Protein AF-A0A936QUT1-F1 (afdb_monomer)

Mean predicted aligned error: 16.43 Å

Structure (mmCIF, N/CA/C/O backbone):
data_AF-A0A936QUT1-F1
#
_entry.id   AF-A0A936QUT1-F1
#
loop_
_atom_site.group_PDB
_atom_site.id
_atom_site.type_symbol
_atom_site.label_atom_id
_atom_site.label_alt_id
_atom_site.label_comp_id
_atom_site.label_asym_id
_atom_site.label_entity_id
_atom_site.label_seq_id
_atom_site.pdbx_PDB_ins_code
_atom_site.Cartn_x
_atom_site.Cartn_y
_atom_site.Cartn_z
_atom_site.occupancy
_atom_site.B_iso_or_equiv
_atom_site.auth_seq_id
_atom_site.auth_comp_id
_atom_site.auth_asym_id
_atom_site.auth_atom_id
_atom_site.pdbx_PDB_model_num
ATOM 1 N N . MET A 1 1 ? 27.201 26.392 7.067 1.00 39.16 1 MET A N 1
ATOM 2 C CA . MET A 1 1 ? 28.124 25.544 7.844 1.00 39.16 1 MET A CA 1
ATOM 3 C C . MET A 1 1 ? 27.944 24.141 7.320 1.00 39.16 1 MET A C 1
ATOM 5 O O . MET A 1 1 ? 26.885 23.570 7.526 1.00 39.16 1 MET A O 1
ATOM 9 N N . SER A 1 2 ? 28.893 23.685 6.511 1.00 46.09 2 SER A N 1
ATOM 10 C CA . SER A 1 2 ? 28.863 22.365 5.888 1.00 46.09 2 SER A CA 1
ATOM 11 C C . SER A 1 2 ? 29.107 21.312 6.964 1.00 46.09 2 SER A C 1
ATOM 13 O O . SER A 1 2 ? 30.042 21.457 7.751 1.00 46.09 2 SER A O 1
ATOM 15 N N . ASP A 1 3 ? 28.238 20.310 7.024 1.00 47.09 3 ASP A N 1
ATOM 16 C CA . ASP A 1 3 ? 28.313 19.210 7.979 1.00 47.09 3 ASP A CA 1
ATOM 17 C C . ASP A 1 3 ? 29.606 18.416 7.716 1.00 47.09 3 ASP A C 1
ATOM 19 O O . ASP A 1 3 ? 29.764 17.776 6.678 1.00 47.09 3 ASP A O 1
ATOM 23 N N . LEU A 1 4 ? 30.590 18.543 8.608 1.00 50.81 4 LEU A N 1
ATOM 24 C CA . LEU A 1 4 ? 31.845 17.791 8.564 1.00 50.81 4 LEU A CA 1
ATOM 25 C C . LEU A 1 4 ? 31.591 16.406 9.165 1.00 50.81 4 LEU A C 1
ATOM 27 O O . LEU A 1 4 ? 32.016 16.109 10.282 1.00 50.81 4 LEU A O 1
ATOM 31 N N . THR A 1 5 ? 30.861 15.554 8.451 1.00 63.41 5 THR A N 1
ATOM 32 C CA . THR A 1 5 ? 30.624 14.181 8.897 1.00 63.41 5 THR A CA 1
ATOM 33 C C . THR A 1 5 ? 31.773 13.282 8.450 1.00 63.41 5 THR A C 1
ATOM 35 O O . THR A 1 5 ? 32.093 13.190 7.268 1.00 63.41 5 THR A O 1
ATOM 38 N N . ILE A 1 6 ? 32.367 12.542 9.396 1.00 66.88 6 ILE A N 1
ATOM 39 C CA . ILE A 1 6 ? 33.328 11.447 9.130 1.00 66.88 6 ILE A CA 1
ATOM 40 C C . ILE A 1 6 ? 32.729 10.319 8.267 1.00 66.88 6 ILE A C 1
ATOM 42 O O . ILE A 1 6 ? 33.426 9.399 7.853 1.00 66.88 6 ILE A O 1
ATOM 46 N N . PHE A 1 7 ? 31.428 10.383 8.004 1.00 67.12 7 PHE A N 1
ATOM 47 C CA . PHE A 1 7 ? 30.671 9.455 7.189 1.00 67.12 7 PHE A CA 1
ATOM 48 C C . PHE A 1 7 ? 30.385 10.122 5.844 1.00 67.12 7 PHE A C 1
ATOM 50 O O . PHE A 1 7 ? 29.513 10.984 5.743 1.00 67.12 7 PHE A O 1
ATOM 57 N N . SER A 1 8 ? 31.157 9.739 4.829 1.00 55.62 8 SER A N 1
ATOM 58 C CA . SER A 1 8 ? 30.896 10.058 3.426 1.00 55.62 8 SER A CA 1
ATOM 59 C C . SER A 1 8 ? 30.389 8.784 2.753 1.00 55.62 8 SER A C 1
ATOM 61 O O . SER A 1 8 ? 31.044 7.748 2.845 1.00 55.62 8 SER A O 1
ATOM 63 N N . ALA A 1 9 ? 29.190 8.862 2.170 1.00 53.53 9 ALA A N 1
ATOM 64 C CA . ALA A 1 9 ? 28.539 7.879 1.295 1.00 53.53 9 ALA A CA 1
ATOM 65 C C . ALA A 1 9 ? 29.105 6.436 1.326 1.00 53.53 9 ALA A C 1
ATOM 67 O O . ALA A 1 9 ? 29.711 5.965 0.368 1.00 53.53 9 ALA A O 1
ATOM 68 N N . GLY A 1 10 ? 28.851 5.715 2.423 1.00 55.12 10 GLY A N 1
ATOM 69 C CA . GLY A 1 10 ? 28.801 4.247 2.428 1.00 55.12 10 GLY A CA 1
ATOM 70 C C . GLY A 1 10 ? 30.095 3.474 2.693 1.00 55.12 10 GLY A C 1
ATOM 71 O O . GLY A 1 10 ? 29.999 2.292 3.003 1.00 55.12 10 GLY A O 1
ATOM 72 N N . THR A 1 11 ? 31.281 4.088 2.658 1.00 55.88 11 THR A N 1
ATOM 73 C CA . THR A 1 11 ? 32.547 3.351 2.879 1.00 55.88 11 THR A CA 1
ATOM 74 C C . THR A 1 11 ? 33.655 4.225 3.469 1.00 55.88 11 THR A C 1
ATOM 76 O O . THR A 1 11 ? 34.740 4.342 2.900 1.00 55.88 11 THR A O 1
ATOM 79 N N . THR A 1 12 ? 33.431 4.838 4.635 1.00 69.12 12 THR A N 1
ATOM 80 C CA . THR A 1 12 ? 34.569 5.363 5.407 1.00 69.12 12 THR A CA 1
ATOM 81 C C . THR A 1 12 ? 35.328 4.175 6.013 1.00 69.12 12 THR A C 1
ATOM 83 O O . THR A 1 12 ? 34.736 3.437 6.804 1.00 69.12 12 THR A O 1
ATOM 86 N N . PRO A 1 13 ? 36.615 3.955 5.680 1.00 73.81 13 PRO A N 1
ATOM 87 C CA . PRO A 1 13 ? 37.383 2.864 6.264 1.00 73.81 13 PRO A CA 1
ATOM 88 C C . PRO A 1 13 ? 37.511 3.074 7.775 1.00 73.81 13 PRO A C 1
ATOM 90 O O . PRO A 1 13 ? 37.949 4.131 8.236 1.00 73.81 13 PRO A O 1
ATOM 93 N N . VAL A 1 14 ? 37.123 2.059 8.547 1.00 78.81 14 VAL A N 1
ATOM 94 C CA . VAL A 1 14 ? 37.285 2.068 10.003 1.00 78.81 14 VAL A CA 1
ATOM 95 C C . VAL A 1 14 ? 38.785 2.146 10.324 1.00 78.81 14 VAL A C 1
ATOM 97 O O . VAL A 1 14 ? 39.559 1.345 9.795 1.00 78.81 14 VAL A O 1
ATOM 100 N N . PRO A 1 15 ? 39.235 3.085 11.177 1.00 87.19 15 PRO A N 1
ATOM 101 C CA . PRO A 1 15 ? 40.630 3.151 11.598 1.00 87.19 15 PRO A CA 1
ATOM 102 C C . PRO A 1 15 ? 41.131 1.820 12.181 1.00 87.19 15 PRO A C 1
ATOM 104 O O . PRO A 1 15 ? 40.442 1.188 12.979 1.00 87.19 15 PRO A O 1
ATOM 107 N N . ALA A 1 16 ? 42.366 1.429 11.856 1.00 83.62 16 ALA A N 1
ATOM 108 C CA . ALA A 1 16 ? 42.931 0.121 12.223 1.00 83.62 16 ALA A CA 1
ATOM 109 C C . ALA A 1 16 ? 42.980 -0.170 13.740 1.00 83.62 16 ALA A C 1
ATOM 111 O O . ALA A 1 16 ? 42.999 -1.322 14.155 1.00 83.62 16 ALA A O 1
ATOM 112 N N . HIS A 1 17 ? 42.993 0.862 14.589 1.00 85.44 17 HIS A N 1
ATOM 113 C CA . HIS A 1 17 ? 42.940 0.684 16.045 1.00 85.44 17 HIS A CA 1
ATOM 114 C C . HIS A 1 17 ? 41.523 0.374 16.563 1.00 85.44 17 HIS A C 1
ATOM 116 O O . HIS A 1 17 ? 41.381 -0.127 17.673 1.00 85.44 17 HIS A O 1
ATOM 122 N N . ILE A 1 18 ? 40.488 0.672 15.771 1.00 84.75 18 ILE A N 1
ATOM 123 C CA . ILE A 1 18 ? 39.077 0.414 16.087 1.00 84.75 18 ILE A CA 1
ATOM 124 C C . ILE A 1 18 ? 38.647 -0.952 15.541 1.00 84.75 18 ILE A C 1
ATOM 126 O O . ILE A 1 18 ? 37.840 -1.622 16.178 1.00 84.75 18 ILE A O 1
ATOM 130 N N . SER A 1 19 ? 39.207 -1.411 14.413 1.00 81.44 19 SER A N 1
ATOM 131 C CA . SER A 1 19 ? 38.831 -2.703 13.813 1.00 81.44 19 SER A CA 1
ATOM 132 C C . SER A 1 19 ? 39.018 -3.874 14.782 1.00 81.44 19 SER A C 1
ATOM 134 O O . SER A 1 19 ? 38.100 -4.662 14.960 1.00 81.44 19 SER A O 1
ATOM 136 N N . GLY A 1 20 ? 40.138 -3.916 15.515 1.00 83.31 20 GLY A N 1
ATOM 137 C CA . GLY A 1 20 ? 40.377 -4.960 16.519 1.00 83.31 20 GLY A CA 1
ATOM 138 C C . GLY A 1 20 ? 39.391 -4.946 17.697 1.00 83.31 20 GLY A C 1
ATOM 139 O O . GLY A 1 20 ? 39.137 -5.994 18.282 1.00 83.31 20 GLY A O 1
A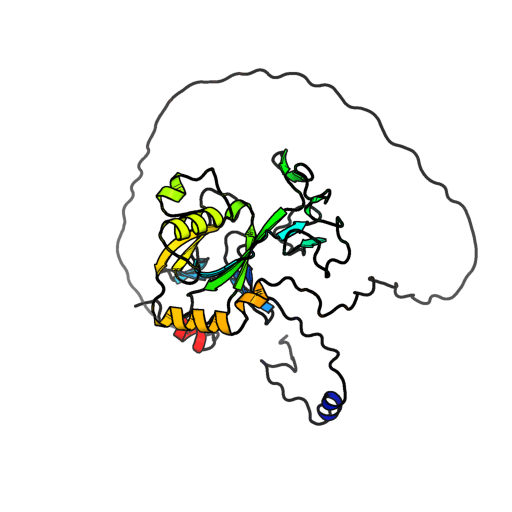TOM 140 N N . PHE A 1 21 ? 38.809 -3.787 18.033 1.00 84.44 21 PHE A N 1
ATOM 141 C CA . PHE A 1 21 ? 37.738 -3.685 19.031 1.00 84.44 21 PHE A CA 1
ATOM 142 C C . PHE A 1 21 ? 36.400 -4.181 18.468 1.00 84.44 21 PHE A C 1
ATOM 144 O O . PHE A 1 21 ? 35.694 -4.910 19.159 1.00 84.44 21 PHE A O 1
ATOM 151 N N . LEU A 1 22 ? 36.066 -3.833 17.219 1.00 81.94 22 LEU A N 1
ATOM 152 C CA . LEU A 1 22 ? 34.828 -4.276 16.565 1.00 81.94 22 LEU A CA 1
ATOM 153 C C . LEU A 1 22 ? 34.808 -5.788 16.298 1.00 81.94 22 LEU A C 1
ATOM 155 O O . LEU A 1 22 ? 33.758 -6.400 16.444 1.00 81.94 22 LEU A O 1
ATOM 159 N N . ASP A 1 23 ? 35.952 -6.403 15.992 1.00 79.81 23 ASP A N 1
ATOM 160 C CA . ASP A 1 23 ? 36.050 -7.860 15.798 1.00 79.81 23 ASP A CA 1
ATOM 161 C C . ASP A 1 23 ? 35.785 -8.653 17.094 1.00 79.81 23 ASP A C 1
ATOM 163 O O . ASP A 1 23 ? 35.438 -9.833 17.053 1.00 79.81 23 ASP A O 1
ATOM 167 N N . GLN A 1 24 ? 35.972 -8.018 18.255 1.00 80.88 24 GLN A N 1
ATOM 168 C CA . GLN A 1 24 ? 35.848 -8.641 19.579 1.00 80.88 24 GLN A CA 1
ATOM 169 C C . GLN A 1 24 ? 34.598 -8.198 20.348 1.00 80.88 24 GLN A C 1
ATOM 171 O O . GLN A 1 24 ? 34.322 -8.738 21.420 1.00 80.88 24 GLN A O 1
ATOM 176 N N . THR A 1 25 ? 33.854 -7.219 19.831 1.00 79.69 25 THR A N 1
ATOM 177 C CA . THR A 1 25 ? 32.712 -6.610 20.518 1.00 79.69 25 THR A CA 1
ATOM 178 C C . THR A 1 25 ? 31.447 -6.853 19.717 1.00 79.69 25 THR A C 1
ATOM 180 O O . THR A 1 25 ? 31.382 -6.548 18.529 1.00 79.69 25 THR A O 1
ATOM 183 N N . GLU A 1 26 ? 30.410 -7.370 20.371 1.00 78.12 26 GLU A N 1
ATOM 184 C CA . GLU A 1 26 ? 29.099 -7.496 19.741 1.00 78.12 26 GLU A CA 1
ATOM 185 C C . GLU A 1 26 ? 28.552 -6.111 19.372 1.00 78.12 26 GLU A C 1
ATOM 187 O O . GLU A 1 26 ? 28.642 -5.157 20.152 1.00 78.12 26 GLU A O 1
ATOM 192 N N . THR A 1 27 ? 27.980 -5.986 18.172 1.00 80.12 27 THR A N 1
ATOM 193 C CA . THR A 1 27 ? 27.377 -4.724 17.737 1.00 80.12 27 THR A CA 1
ATOM 194 C C . THR A 1 27 ? 26.245 -4.327 18.683 1.00 80.12 27 THR A C 1
ATOM 196 O O . THR A 1 27 ? 25.286 -5.068 18.891 1.00 80.12 27 THR A O 1
ATOM 199 N N . ASN A 1 28 ? 26.336 -3.123 19.244 1.00 79.31 28 ASN A N 1
ATOM 200 C CA . ASN A 1 28 ? 25.233 -2.499 19.972 1.00 79.31 28 ASN A CA 1
ATOM 201 C C . ASN A 1 28 ? 24.328 -1.664 19.049 1.00 79.31 28 ASN A C 1
ATOM 203 O O . ASN A 1 28 ? 23.340 -1.085 19.507 1.00 79.31 28 ASN A O 1
ATOM 207 N N . LEU A 1 29 ? 24.664 -1.579 17.757 1.00 79.25 29 LEU A N 1
ATOM 208 C CA . LEU A 1 29 ? 23.866 -0.893 16.755 1.00 79.25 29 LEU A CA 1
ATOM 209 C C . LEU A 1 29 ? 22.803 -1.856 16.234 1.00 79.25 29 LEU A C 1
ATOM 211 O O . LEU A 1 29 ? 23.091 -2.781 15.477 1.00 79.25 29 LEU A O 1
ATOM 215 N N . VAL A 1 30 ? 21.561 -1.623 16.656 1.00 69.44 30 VAL A N 1
ATOM 216 C CA . VAL A 1 30 ? 20.400 -2.354 16.148 1.00 69.44 30 VAL A CA 1
ATOM 217 C C . VAL A 1 30 ? 20.125 -1.890 14.723 1.00 69.44 30 VAL A C 1
ATOM 219 O O . VAL A 1 30 ? 19.720 -0.744 14.500 1.00 69.44 30 VAL A O 1
ATOM 222 N N . GLU A 1 31 ? 20.332 -2.780 13.756 1.00 64.31 31 GLU A N 1
ATOM 223 C CA . GLU A 1 31 ? 19.937 -2.540 12.376 1.00 64.31 31 GLU A CA 1
ATOM 224 C C . GLU A 1 31 ? 18.414 -2.393 12.311 1.00 64.31 31 GLU A C 1
ATOM 226 O O . GLU A 1 31 ? 17.649 -3.293 12.665 1.00 64.31 31 GLU A O 1
ATOM 231 N N . ARG A 1 32 ? 17.950 -1.213 11.894 1.00 65.25 32 ARG A N 1
ATOM 232 C CA . ARG A 1 32 ? 16.523 -0.978 11.685 1.00 65.25 32 ARG A CA 1
ATOM 233 C C . ARG A 1 32 ? 16.161 -1.513 10.315 1.00 65.25 32 ARG A C 1
ATOM 235 O O . ARG A 1 32 ? 16.221 -0.766 9.343 1.00 65.25 32 ARG A O 1
ATOM 242 N N . ASN A 1 33 ? 15.760 -2.776 10.254 1.00 64.56 33 ASN A N 1
ATOM 243 C CA . ASN A 1 33 ? 15.226 -3.336 9.024 1.00 64.56 33 ASN A CA 1
ATOM 244 C C . ASN A 1 33 ? 13.896 -2.637 8.697 1.00 64.56 33 ASN A C 1
ATOM 246 O O . ASN A 1 33 ? 12.879 -2.844 9.364 1.00 64.56 33 ASN A O 1
ATOM 250 N N . ARG A 1 34 ? 13.916 -1.715 7.731 1.00 79.94 34 ARG A N 1
ATOM 251 C CA . ARG A 1 34 ? 12.713 -1.000 7.300 1.00 79.94 34 ARG A CA 1
ATOM 252 C C . ARG A 1 34 ? 12.093 -1.754 6.144 1.00 79.94 34 ARG A C 1
ATOM 254 O O . ARG A 1 34 ? 12.736 -1.989 5.130 1.00 79.94 34 ARG A O 1
ATOM 261 N N . VAL A 1 35 ? 10.809 -2.050 6.278 1.00 87.00 35 VAL A N 1
ATOM 262 C CA . VAL A 1 35 ? 10.028 -2.667 5.211 1.00 87.00 35 VAL A CA 1
ATOM 263 C C . VAL A 1 35 ? 9.897 -1.681 4.040 1.00 87.00 35 VAL A C 1
ATOM 265 O O . VAL A 1 35 ? 9.334 -0.597 4.239 1.00 87.00 35 VAL A O 1
ATOM 268 N N . PRO A 1 36 ? 10.362 -2.027 2.824 1.00 92.06 36 PRO A N 1
ATOM 269 C CA . PRO A 1 36 ? 10.107 -1.231 1.633 1.00 92.06 36 PRO A CA 1
ATOM 270 C C . PRO A 1 36 ? 8.603 -1.066 1.408 1.00 92.06 36 PRO A C 1
ATOM 272 O O . PRO A 1 36 ? 7.849 -2.042 1.378 1.00 92.06 36 PRO A O 1
ATOM 275 N N . THR A 1 37 ? 8.139 0.174 1.273 1.00 93.31 37 THR A N 1
ATOM 276 C CA . THR A 1 37 ? 6.708 0.485 1.178 1.00 93.31 37 THR A CA 1
ATOM 277 C C . THR A 1 37 ? 6.395 1.447 0.049 1.00 93.31 37 THR A C 1
ATOM 279 O O . THR A 1 37 ? 7.153 2.371 -0.243 1.00 93.31 37 THR A O 1
ATOM 282 N N . LEU A 1 38 ? 5.224 1.254 -0.554 1.00 95.38 38 LEU A N 1
ATOM 283 C CA . LEU A 1 38 ? 4.601 2.230 -1.436 1.00 95.38 38 LEU A CA 1
ATOM 284 C C . LEU A 1 38 ? 3.436 2.882 -0.683 1.00 95.38 38 LEU A C 1
ATOM 286 O O . LEU A 1 38 ? 2.428 2.251 -0.355 1.00 95.38 38 LEU A O 1
ATOM 290 N N . ASN A 1 39 ? 3.602 4.171 -0.408 1.00 93.69 39 ASN A N 1
ATOM 291 C CA . ASN A 1 39 ? 2.652 5.022 0.294 1.00 93.69 39 ASN A CA 1
ATOM 292 C C . ASN A 1 39 ? 1.917 5.930 -0.697 1.00 93.69 39 ASN A C 1
ATOM 294 O O . ASN A 1 39 ? 2.407 6.189 -1.793 1.00 93.69 39 ASN A O 1
ATOM 298 N N . TYR A 1 40 ? 0.738 6.415 -0.310 1.00 93.75 40 TYR A N 1
ATOM 299 C CA . TYR A 1 40 ? -0.141 7.185 -1.198 1.00 93.75 40 TYR A CA 1
ATOM 300 C C . TYR A 1 40 ? -0.905 8.313 -0.479 1.00 93.75 40 TYR A C 1
ATOM 302 O O . TYR A 1 40 ? -2.042 8.664 -0.813 1.00 93.75 40 TYR A O 1
ATOM 310 N N . ALA A 1 41 ? -0.292 8.865 0.571 1.00 87.06 41 ALA A N 1
ATOM 311 C CA . ALA A 1 41 ? -0.866 9.966 1.337 1.00 87.06 41 ALA A CA 1
ATOM 312 C C . ALA A 1 41 ? -1.079 11.200 0.442 1.00 87.06 41 ALA A C 1
ATOM 314 O O . ALA A 1 41 ? -0.276 11.482 -0.441 1.00 87.06 41 ALA A O 1
ATOM 315 N N . GLY A 1 42 ? -2.187 11.919 0.642 1.00 87.12 42 GLY A N 1
ATOM 316 C CA . GLY A 1 42 ? -2.488 13.125 -0.139 1.00 87.12 42 GLY A CA 1
ATOM 317 C C . GLY A 1 42 ? -2.722 12.894 -1.639 1.00 87.12 42 GLY A C 1
ATOM 318 O O . GLY A 1 42 ? -2.641 13.849 -2.397 1.00 87.12 42 GLY A O 1
ATOM 319 N N . LYS A 1 43 ? -3.011 11.654 -2.073 1.00 91.88 43 LYS A N 1
ATOM 320 C CA . LYS A 1 43 ? -3.089 11.265 -3.498 1.00 91.88 43 LYS A CA 1
ATOM 321 C C . LYS A 1 43 ? -1.763 11.462 -4.256 1.00 91.88 43 LYS A C 1
ATOM 323 O O . LYS A 1 43 ? -1.761 11.700 -5.459 1.00 91.88 43 LYS A O 1
ATOM 328 N N . VAL A 1 44 ? -0.637 11.332 -3.557 1.00 93.25 44 VAL A N 1
ATOM 329 C CA . VAL A 1 44 ? 0.708 11.333 -4.145 1.00 93.25 44 VAL A CA 1
ATOM 330 C C . VAL A 1 44 ? 1.385 10.019 -3.791 1.00 93.25 44 VAL A C 1
ATOM 332 O O . VAL A 1 44 ? 1.454 9.652 -2.618 1.00 93.25 44 VAL A O 1
ATOM 335 N N . TRP A 1 45 ? 1.877 9.295 -4.796 1.00 95.12 45 TRP A N 1
ATOM 336 C CA . TRP A 1 45 ? 2.658 8.084 -4.561 1.00 95.12 45 TRP A CA 1
ATOM 337 C C . TRP A 1 45 ? 4.035 8.447 -4.010 1.00 95.12 45 TRP A C 1
ATOM 339 O O . TRP A 1 45 ? 4.712 9.319 -4.548 1.00 95.12 45 TRP A O 1
ATOM 349 N N . SER A 1 46 ? 4.476 7.753 -2.966 1.00 93.38 46 SER A N 1
ATOM 350 C CA . SER A 1 46 ? 5.832 7.886 -2.441 1.00 93.38 46 SER A CA 1
ATOM 351 C C . SER A 1 46 ? 6.392 6.525 -2.061 1.00 93.38 46 SER A C 1
ATOM 353 O O . SER A 1 46 ? 5.723 5.774 -1.345 1.00 93.38 46 SER A O 1
ATOM 355 N N . ILE A 1 47 ? 7.611 6.227 -2.491 1.00 93.88 47 ILE A N 1
ATOM 356 C CA . ILE A 1 47 ? 8.331 5.008 -2.124 1.00 93.88 47 ILE A CA 1
ATOM 357 C C . ILE A 1 47 ? 9.160 5.298 -0.878 1.00 93.88 47 ILE A C 1
ATOM 359 O O . ILE A 1 47 ? 9.753 6.368 -0.757 1.00 93.88 47 ILE A O 1
ATOM 363 N N . SER A 1 48 ? 9.180 4.361 0.061 1.00 91.25 48 SER A N 1
ATOM 364 C CA . SER A 1 48 ? 10.126 4.353 1.175 1.00 91.25 48 SER A CA 1
ATOM 365 C C . SER A 1 48 ? 10.923 3.060 1.132 1.00 91.25 48 SER A C 1
ATOM 367 O O . SER A 1 48 ? 10.321 1.988 1.113 1.00 91.25 48 SER A O 1
ATOM 369 N N . LEU A 1 49 ? 12.249 3.160 1.074 1.00 89.31 49 LEU A N 1
ATOM 370 C CA . LEU A 1 49 ? 13.154 2.015 0.948 1.00 89.31 49 LEU A CA 1
ATOM 371 C C . LEU A 1 49 ? 13.765 1.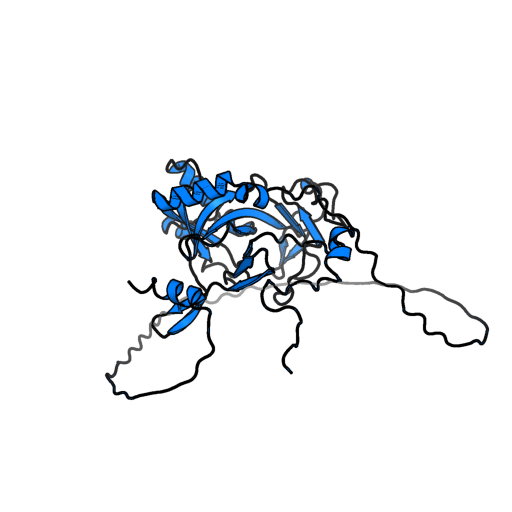630 2.305 1.00 89.31 49 LEU A C 1
ATOM 373 O O . LEU A 1 49 ? 13.582 2.318 3.315 1.00 89.31 49 LEU A O 1
ATOM 377 N N . ALA A 1 50 ? 14.476 0.500 2.325 1.00 82.25 50 ALA A N 1
ATOM 378 C CA . ALA A 1 50 ? 15.090 -0.051 3.534 1.00 82.25 50 ALA A CA 1
ATOM 379 C C . ALA A 1 50 ? 16.141 0.891 4.157 1.00 82.25 50 ALA A C 1
ATOM 381 O O . ALA A 1 50 ? 16.245 0.986 5.379 1.00 82.25 50 ALA A O 1
ATOM 382 N N . ASP A 1 51 ? 16.838 1.664 3.321 1.00 80.88 51 ASP A N 1
ATOM 383 C CA . ASP A 1 51 ? 17.804 2.701 3.719 1.00 80.88 51 ASP A CA 1
ATOM 384 C C . ASP A 1 51 ? 17.158 3.910 4.430 1.00 80.88 51 ASP A C 1
ATOM 386 O O . ASP A 1 51 ? 17.841 4.776 4.976 1.00 80.88 51 ASP A O 1
ATOM 390 N N . GLY A 1 52 ? 15.824 3.968 4.461 1.00 79.00 52 GLY A N 1
ATOM 391 C CA . GLY A 1 52 ? 15.057 5.046 5.065 1.00 79.00 52 GLY A CA 1
ATOM 392 C C . GLY A 1 52 ? 14.832 6.255 4.166 1.00 79.00 52 GLY A C 1
ATOM 393 O O . GLY A 1 52 ? 14.170 7.195 4.619 1.00 79.00 52 GLY A O 1
ATOM 394 N N . SER A 1 53 ? 15.313 6.224 2.922 1.00 85.75 53 SER A N 1
ATOM 395 C CA . SER A 1 53 ? 14.974 7.217 1.907 1.00 85.75 53 SER A CA 1
ATOM 396 C C . SER A 1 53 ? 13.471 7.189 1.626 1.00 85.75 53 SER A C 1
ATOM 398 O O . SER A 1 53 ? 12.819 6.139 1.652 1.00 85.75 53 SER A O 1
ATOM 400 N N . ARG A 1 54 ? 12.898 8.372 1.394 1.00 89.31 54 ARG A N 1
ATOM 401 C CA . ARG A 1 54 ? 11.506 8.532 0.978 1.00 89.31 54 ARG A CA 1
ATOM 402 C C . ARG A 1 54 ? 11.441 9.491 -0.196 1.00 89.31 54 ARG A C 1
ATOM 404 O O . ARG A 1 54 ? 11.816 10.651 -0.058 1.00 89.31 54 ARG A O 1
ATOM 411 N N . THR A 1 55 ? 10.886 9.016 -1.302 1.00 91.44 55 THR A N 1
ATOM 412 C CA . THR A 1 55 ? 10.848 9.761 -2.562 1.00 91.44 55 THR A CA 1
ATOM 413 C C . THR A 1 55 ? 9.431 9.775 -3.108 1.00 91.44 55 THR A C 1
ATOM 415 O O . THR A 1 55 ? 8.789 8.727 -3.203 1.00 91.44 55 THR A O 1
ATOM 418 N N . ASN A 1 56 ? 8.928 10.959 -3.458 1.00 93.00 56 ASN A N 1
ATOM 419 C CA . ASN A 1 56 ? 7.659 11.093 -4.170 1.00 93.00 56 ASN A CA 1
ATOM 420 C C . ASN A 1 56 ? 7.859 10.708 -5.636 1.00 93.00 56 ASN A C 1
ATOM 422 O O . ASN A 1 56 ? 8.842 11.110 -6.251 1.00 93.00 56 ASN A O 1
ATOM 426 N N . LEU A 1 57 ? 6.921 9.950 -6.198 1.00 92.12 57 LEU A N 1
ATOM 427 C CA . LEU A 1 57 ? 6.947 9.603 -7.613 1.00 92.12 57 LEU A CA 1
ATOM 428 C C . LEU A 1 57 ? 6.407 10.775 -8.422 1.00 92.12 57 LEU A C 1
ATOM 430 O O . LEU A 1 57 ? 5.212 11.085 -8.370 1.00 92.12 57 LEU A O 1
ATOM 434 N N . THR A 1 58 ? 7.297 11.405 -9.173 1.00 92.50 58 THR A N 1
ATOM 435 C CA . THR A 1 58 ? 6.985 12.503 -10.079 1.00 92.50 58 THR A CA 1
ATOM 436 C C . THR A 1 58 ? 7.390 12.150 -11.503 1.00 92.50 58 THR A C 1
ATOM 438 O O . THR A 1 58 ? 8.218 11.268 -11.729 1.00 92.50 58 THR A O 1
ATOM 441 N N . LYS A 1 59 ? 6.773 12.821 -12.469 1.00 89.88 59 LYS A N 1
ATOM 442 C CA . LYS A 1 59 ? 7.158 12.804 -13.879 1.00 89.88 59 LYS A CA 1
ATOM 443 C C . LYS A 1 59 ? 7.307 14.239 -14.364 1.00 89.88 59 LYS A C 1
ATOM 445 O O . LYS A 1 59 ? 6.683 15.141 -13.807 1.00 89.88 59 LYS A O 1
ATOM 450 N N . ARG A 1 60 ? 8.151 14.440 -15.370 1.00 91.56 60 ARG A N 1
ATOM 451 C CA . ARG A 1 60 ? 8.245 15.715 -16.079 1.00 91.56 60 ARG A CA 1
ATOM 452 C C . ARG A 1 60 ? 7.220 15.702 -17.217 1.00 91.56 60 ARG A C 1
ATOM 454 O O . ARG A 1 60 ? 7.084 14.669 -17.868 1.00 91.56 60 ARG A O 1
ATOM 461 N N . ASN A 1 61 ? 6.457 16.776 -17.385 1.00 90.75 61 ASN A N 1
ATOM 462 C CA . ASN A 1 61 ? 5.561 16.943 -18.533 1.00 90.75 61 ASN A CA 1
ATOM 463 C C . ASN A 1 61 ? 6.299 17.605 -19.714 1.00 90.75 61 ASN A C 1
ATOM 465 O O . ASN A 1 61 ? 7.453 18.014 -19.573 1.00 90.75 61 ASN A O 1
ATOM 469 N N . ASP A 1 62 ? 5.620 17.733 -20.854 1.00 90.56 62 ASP A N 1
ATOM 470 C CA . ASP A 1 62 ? 6.177 18.320 -22.085 1.00 90.56 62 ASP A CA 1
ATOM 471 C C . ASP A 1 62 ? 6.613 19.788 -21.899 1.00 90.56 62 ASP A C 1
ATOM 473 O O . ASP A 1 62 ? 7.559 20.249 -22.534 1.00 90.56 62 ASP A O 1
ATOM 477 N N . ASP A 1 63 ? 5.972 20.509 -20.972 1.00 90.25 63 ASP A N 1
ATOM 478 C CA . ASP A 1 63 ? 6.305 21.893 -20.609 1.00 90.25 63 ASP A CA 1
ATOM 479 C C . ASP A 1 63 ? 7.525 21.996 -19.668 1.00 90.25 63 ASP A C 1
ATOM 481 O O . ASP A 1 63 ? 8.009 23.087 -19.360 1.00 90.25 63 ASP A O 1
ATOM 485 N N . GLY A 1 64 ? 8.057 20.860 -19.210 1.00 90.06 64 GLY A N 1
ATOM 486 C CA . GLY A 1 64 ? 9.198 20.784 -18.305 1.00 90.06 64 GLY A CA 1
ATOM 487 C C . GLY A 1 64 ? 8.848 20.877 -16.816 1.00 90.06 64 GLY A C 1
ATOM 488 O O . GLY A 1 64 ? 9.763 20.792 -15.990 1.00 90.06 64 GLY A O 1
ATOM 489 N N . ASP A 1 65 ? 7.572 20.987 -16.457 1.00 92.00 65 ASP A N 1
ATOM 490 C CA . ASP A 1 65 ? 7.091 20.990 -15.077 1.00 92.00 65 ASP A CA 1
ATOM 491 C C . ASP A 1 65 ? 7.129 19.590 -14.458 1.00 92.00 65 ASP A C 1
ATOM 493 O O . ASP A 1 65 ? 6.929 18.566 -15.114 1.00 92.00 65 ASP A O 1
ATOM 497 N N . VAL A 1 66 ? 7.375 19.540 -13.147 1.00 91.75 66 VAL A N 1
ATOM 498 C CA . VAL A 1 66 ? 7.418 18.295 -12.374 1.00 91.75 66 VAL A CA 1
ATOM 499 C C . VAL A 1 66 ? 6.068 18.069 -11.703 1.00 91.75 66 VAL A C 1
ATOM 501 O O . VAL A 1 66 ? 5.695 18.797 -10.783 1.00 91.75 66 VAL A O 1
ATOM 504 N N . GLU A 1 67 ? 5.362 17.018 -12.112 1.00 92.88 67 GLU A N 1
ATOM 505 C CA . GLU A 1 67 ? 4.043 16.669 -11.585 1.00 92.88 67 GLU A CA 1
ATOM 506 C C . GLU A 1 67 ? 4.019 15.292 -10.898 1.00 92.88 67 GLU A C 1
ATOM 508 O O . GLU A 1 67 ? 4.781 14.391 -11.260 1.00 92.88 67 GLU A O 1
ATOM 513 N N . PRO A 1 68 ? 3.138 15.071 -9.904 1.00 93.12 68 PRO A N 1
ATOM 514 C CA . PRO A 1 68 ? 2.950 13.752 -9.308 1.00 93.12 68 PRO A CA 1
ATOM 515 C C . PRO A 1 68 ? 2.445 12.724 -10.324 1.00 93.12 68 PRO A C 1
ATOM 517 O O . PRO A 1 68 ? 1.510 12.983 -11.088 1.00 93.12 68 PRO A O 1
ATOM 520 N N . VAL A 1 69 ? 2.993 11.509 -10.269 1.00 93.19 69 VAL A N 1
ATOM 521 C CA . VAL A 1 69 ? 2.503 10.386 -11.077 1.00 93.19 69 VAL A CA 1
ATOM 522 C C . VAL A 1 69 ? 1.047 10.086 -10.705 1.00 93.19 69 VAL A C 1
ATOM 524 O O . VAL A 1 69 ? 0.743 9.740 -9.568 1.00 93.19 69 VAL A O 1
ATOM 527 N N . GLN A 1 70 ? 0.126 10.194 -11.664 1.00 92.12 70 GLN A N 1
ATOM 528 C CA . GLN A 1 70 ? -1.305 9.952 -11.419 1.00 92.12 70 GLN A CA 1
ATOM 529 C C . GLN A 1 70 ? -1.682 8.469 -11.515 1.00 92.12 70 GLN A C 1
ATOM 531 O O . GLN A 1 70 ? -2.517 7.975 -10.754 1.00 92.12 70 GLN A O 1
ATOM 536 N N . THR A 1 71 ? -1.064 7.752 -12.456 1.00 94.81 71 THR A N 1
ATOM 537 C CA . THR A 1 71 ? -1.291 6.322 -12.691 1.00 94.81 71 THR A CA 1
ATOM 538 C C . THR A 1 71 ? 0.031 5.579 -12.589 1.00 94.81 71 THR A C 1
ATOM 540 O O . THR A 1 71 ? 0.978 5.903 -13.298 1.00 94.81 71 THR A O 1
ATOM 543 N N . LEU A 1 72 ? 0.079 4.572 -11.724 1.00 95.12 72 LEU A N 1
ATOM 544 C CA . LEU A 1 72 ? 1.234 3.710 -11.519 1.00 95.12 72 LEU A CA 1
ATOM 545 C C . LEU A 1 72 ? 0.982 2.346 -12.168 1.00 95.12 72 LEU A C 1
ATOM 547 O O . LEU A 1 72 ? -0.071 1.746 -11.954 1.00 95.12 72 LEU A O 1
ATOM 551 N N . ARG A 1 73 ? 1.947 1.838 -12.936 1.00 96.81 73 ARG A N 1
ATOM 552 C CA . ARG A 1 73 ? 1.942 0.459 -13.444 1.00 96.81 73 ARG A CA 1
ATOM 553 C C . ARG A 1 73 ? 2.734 -0.435 -12.500 1.00 96.81 73 ARG A C 1
ATOM 555 O O . ARG A 1 73 ? 3.889 -0.142 -12.189 1.00 96.81 73 ARG A O 1
ATOM 562 N N . VAL A 1 74 ? 2.113 -1.520 -12.057 1.00 97.69 74 VAL A N 1
ATOM 563 C CA . VAL A 1 74 ? 2.720 -2.493 -11.148 1.00 97.69 74 VAL A CA 1
ATOM 564 C C . VAL A 1 74 ? 2.362 -3.922 -11.536 1.00 97.69 74 VAL A C 1
ATOM 566 O O . VAL A 1 74 ? 1.352 -4.171 -12.191 1.00 97.69 74 VAL A O 1
ATOM 569 N N . VAL A 1 75 ? 3.125 -4.875 -11.022 1.00 97.88 75 VAL A N 1
ATOM 570 C CA . VAL A 1 75 ? 2.701 -6.267 -10.871 1.00 97.88 75 VAL A CA 1
ATOM 571 C C . VAL A 1 75 ? 2.257 -6.474 -9.428 1.00 97.88 75 VAL A C 1
ATOM 573 O O . VAL A 1 75 ? 3.004 -6.165 -8.504 1.00 97.88 75 VAL A O 1
ATOM 576 N N . VAL A 1 76 ? 1.047 -6.991 -9.204 1.00 97.94 76 VAL A N 1
ATOM 577 C CA . VAL A 1 76 ? 0.609 -7.377 -7.852 1.00 97.94 76 VAL A CA 1
ATOM 578 C C . VAL A 1 76 ? 1.155 -8.772 -7.559 1.00 97.94 76 VAL A C 1
ATOM 580 O O . VAL A 1 76 ? 0.605 -9.767 -8.034 1.00 97.94 76 VAL A O 1
ATOM 583 N N . MET A 1 77 ? 2.238 -8.834 -6.788 1.00 96.81 77 MET A N 1
ATOM 584 C CA . MET A 1 77 ? 3.004 -10.055 -6.531 1.00 96.81 77 MET A CA 1
ATOM 585 C C . MET A 1 77 ? 2.206 -11.036 -5.667 1.00 96.81 77 MET A C 1
ATOM 587 O O . MET A 1 77 ? 1.959 -12.161 -6.086 1.00 96.81 77 MET A O 1
ATOM 591 N N . ASP A 1 78 ? 1.729 -10.582 -4.507 1.00 96.12 78 ASP A N 1
ATOM 592 C CA . ASP A 1 78 ? 0.822 -11.330 -3.629 1.00 96.12 78 ASP A CA 1
ATOM 593 C C . ASP A 1 78 ? 0.069 -10.360 -2.695 1.00 96.12 78 ASP A C 1
ATOM 595 O O . ASP A 1 78 ? 0.288 -9.144 -2.698 1.00 96.12 78 ASP A O 1
ATOM 599 N N . TYR A 1 79 ? -0.863 -10.880 -1.903 1.00 95.62 79 TYR A N 1
ATOM 600 C CA . TYR A 1 79 ? -1.623 -10.140 -0.908 1.00 95.62 79 TYR A CA 1
ATOM 601 C C . TYR A 1 79 ? -2.003 -11.008 0.294 1.00 95.62 79 TYR A C 1
ATOM 603 O O . TYR A 1 79 ? -2.306 -12.202 0.171 1.00 95.62 79 TYR A O 1
ATOM 611 N N . ALA A 1 80 ? -2.077 -10.363 1.461 1.00 93.94 80 ALA A N 1
ATOM 612 C CA . ALA A 1 80 ? -2.443 -10.993 2.723 1.00 93.94 80 ALA A CA 1
ATOM 613 C C . ALA A 1 80 ? -3.855 -11.600 2.660 1.00 93.94 80 ALA A C 1
ATOM 615 O O . ALA A 1 80 ? -4.834 -10.916 2.350 1.00 93.94 80 ALA A O 1
ATOM 616 N N . LYS A 1 81 ? -4.004 -12.885 2.996 1.00 90.88 81 LYS A N 1
ATOM 617 C CA . LYS A 1 81 ? -5.310 -13.574 2.916 1.00 90.88 81 LYS A CA 1
ATOM 618 C C . LYS A 1 81 ? -6.312 -13.051 3.946 1.00 90.88 81 LYS A C 1
ATOM 620 O O . LYS A 1 81 ? -7.505 -12.940 3.650 1.00 90.88 81 LYS A O 1
ATOM 625 N N . HIS A 1 82 ? -5.823 -12.589 5.094 1.00 91.38 82 HIS A N 1
ATOM 626 C CA . HIS A 1 82 ? -6.620 -11.916 6.118 1.00 91.38 82 HIS A CA 1
ATOM 627 C C . HIS A 1 82 ? -6.419 -10.392 6.096 1.00 91.38 82 HIS A C 1
ATOM 629 O O . HIS A 1 82 ? -5.500 -9.875 5.456 1.00 91.38 82 HIS A O 1
ATOM 635 N N . ARG A 1 83 ? -7.368 -9.655 6.685 1.00 93.88 83 ARG A N 1
ATOM 636 C CA . ARG A 1 83 ? -7.345 -8.185 6.714 1.00 93.88 83 ARG A CA 1
ATOM 637 C C . ARG A 1 83 ? -6.747 -7.729 8.024 1.00 93.88 83 ARG A C 1
ATOM 639 O O . ARG A 1 83 ? -7.397 -7.895 9.052 1.00 93.88 83 ARG A O 1
ATOM 646 N N . GLY A 1 84 ? -5.617 -7.045 7.954 1.00 94.44 84 GLY A N 1
ATOM 647 C CA . GLY A 1 84 ? -5.051 -6.364 9.101 1.00 94.44 84 GLY A CA 1
ATOM 648 C C . GLY A 1 84 ? -5.968 -5.276 9.661 1.00 94.44 84 GLY A C 1
ATOM 649 O O . GLY A 1 84 ? -6.944 -4.817 9.046 1.00 94.44 84 GLY A O 1
ATOM 650 N N . ARG A 1 85 ? -5.631 -4.831 10.866 1.00 95.19 85 ARG A N 1
ATOM 651 C CA . ARG A 1 85 ? -6.309 -3.765 11.595 1.00 95.19 85 ARG A CA 1
ATOM 652 C C . ARG A 1 85 ? -5.322 -2.767 12.171 1.00 95.19 85 ARG A C 1
ATOM 654 O O . ARG A 1 85 ? -4.214 -3.123 12.548 1.00 95.19 85 ARG A O 1
ATOM 661 N N . ALA A 1 86 ? -5.723 -1.505 12.236 1.00 94.62 86 ALA A N 1
ATOM 662 C CA . ALA A 1 86 ? -4.929 -0.459 12.866 1.00 94.62 86 ALA A CA 1
ATOM 663 C C . ALA A 1 86 ? -5.832 0.518 13.619 1.00 94.62 86 ALA A C 1
ATOM 665 O O . ALA A 1 86 ? -6.843 0.989 13.097 1.00 94.62 86 ALA A O 1
ATOM 666 N N . TYR A 1 87 ? -5.465 0.812 14.858 1.00 95.12 87 TYR A N 1
ATOM 667 C CA . TYR A 1 87 ? -6.103 1.804 15.705 1.00 95.12 87 TYR A CA 1
ATOM 668 C C . TYR A 1 87 ? -5.136 2.965 15.929 1.00 95.12 87 TYR A C 1
ATOM 670 O O . TYR A 1 87 ? -4.025 2.769 16.418 1.00 95.12 87 TYR A O 1
ATOM 678 N N . TYR A 1 88 ? -5.580 4.166 15.574 1.00 91.75 88 TYR A N 1
ATOM 679 C CA . TYR A 1 88 ? -4.865 5.414 15.819 1.00 91.75 88 TYR A CA 1
ATOM 680 C C . TYR A 1 88 ? -5.610 6.187 16.901 1.00 91.75 88 TYR A C 1
ATOM 682 O O . TYR A 1 88 ? -6.839 6.292 16.858 1.00 91.75 88 TYR A O 1
ATOM 690 N N . GLU A 1 89 ? -4.865 6.700 17.872 1.00 88.88 89 GLU A N 1
ATOM 691 C CA . GLU A 1 89 ? -5.414 7.517 18.945 1.00 88.88 89 GLU A CA 1
ATOM 692 C C . GLU A 1 89 ? -5.493 8.983 18.501 1.00 88.88 89 GLU A C 1
ATOM 694 O O . GLU A 1 89 ? -4.600 9.484 17.822 1.00 88.88 89 GLU A O 1
ATOM 699 N N . GLY A 1 90 ? -6.579 9.666 18.864 1.00 85.00 90 GLY A N 1
ATOM 700 C CA . GLY A 1 90 ? -6.800 11.063 18.494 1.00 85.00 90 GLY A CA 1
ATOM 701 C C . GLY A 1 90 ? -7.377 11.288 17.089 1.00 85.00 90 GLY A C 1
ATOM 702 O O . GLY A 1 90 ? -7.879 10.380 16.412 1.00 85.00 90 GLY A O 1
ATOM 703 N N . ALA A 1 91 ? -7.384 12.559 16.690 1.00 80.69 91 ALA A N 1
ATOM 704 C CA . ALA A 1 91 ? -7.798 12.990 15.361 1.00 80.69 91 ALA A CA 1
ATOM 705 C C . ALA A 1 91 ? -6.665 12.773 14.347 1.00 80.69 91 ALA A C 1
ATOM 707 O O . ALA A 1 91 ? -5.492 12.766 14.708 1.00 80.69 91 ALA A O 1
ATOM 708 N N . PHE A 1 92 ? -7.026 12.577 13.077 1.00 79.12 92 PHE A N 1
ATOM 709 C CA . PHE A 1 92 ? -6.036 12.481 12.008 1.00 79.12 92 PHE A CA 1
ATOM 710 C C . PHE A 1 92 ? -5.383 13.850 11.805 1.00 79.12 92 PHE A C 1
ATOM 712 O O . PHE A 1 92 ? -6.090 14.833 11.602 1.00 79.12 92 PHE A O 1
ATOM 719 N N . ASP A 1 93 ? -4.056 13.886 11.852 1.00 76.88 93 ASP A N 1
ATOM 720 C CA . ASP A 1 93 ? -3.251 15.072 11.588 1.00 76.88 93 ASP A CA 1
ATOM 721 C C . ASP A 1 93 ? -2.435 14.813 10.307 1.00 76.88 93 ASP A C 1
ATOM 723 O O . ASP A 1 93 ? -1.583 13.919 10.312 1.00 76.88 93 ASP A O 1
ATOM 727 N N . PRO A 1 94 ? -2.705 15.526 9.197 1.00 69.44 94 PRO A N 1
ATOM 728 C CA . PRO A 1 94 ? -2.001 15.311 7.936 1.00 69.44 94 PRO A CA 1
ATOM 729 C C . PRO A 1 94 ? -0.517 15.699 7.999 1.00 69.44 94 PRO A C 1
ATOM 731 O O . PRO A 1 94 ? 0.260 15.210 7.180 1.00 69.44 94 PRO A O 1
ATOM 734 N N . GLU A 1 95 ? -0.111 16.536 8.958 1.00 72.56 95 GLU A N 1
ATOM 735 C CA . GLU A 1 95 ? 1.276 16.990 9.113 1.00 72.56 95 GLU A CA 1
ATOM 736 C C . GLU A 1 95 ? 2.107 16.029 9.974 1.00 72.56 95 GLU A C 1
ATOM 738 O O . GLU A 1 95 ? 3.339 16.043 9.922 1.00 72.56 95 GLU A O 1
ATOM 743 N N . LYS A 1 96 ? 1.453 15.153 10.751 1.00 71.94 96 LYS A N 1
ATOM 744 C CA . LYS A 1 96 ? 2.130 14.220 11.658 1.00 71.94 96 LYS A CA 1
ATOM 745 C C . LYS A 1 96 ? 1.993 12.777 11.198 1.00 71.94 96 LYS A C 1
ATOM 747 O O . LYS A 1 96 ? 0.932 12.160 11.275 1.00 71.94 96 LYS A O 1
ATOM 752 N N . THR A 1 97 ? 3.126 12.179 10.833 1.00 69.81 97 THR A N 1
ATOM 753 C CA . THR A 1 97 ? 3.210 10.721 10.684 1.00 69.81 97 THR A CA 1
ATOM 754 C C . THR A 1 97 ? 3.184 10.088 12.073 1.00 69.81 97 THR A C 1
ATOM 756 O O . THR A 1 97 ? 4.178 10.111 12.794 1.00 69.81 97 THR A O 1
ATOM 759 N N . THR A 1 98 ? 2.034 9.540 12.459 1.00 78.19 98 THR A N 1
ATOM 760 C CA . THR A 1 98 ? 1.858 8.834 13.732 1.00 78.19 98 THR A CA 1
ATOM 761 C C . THR A 1 98 ? 1.796 7.332 13.496 1.00 78.19 98 THR A C 1
ATOM 763 O O . THR A 1 98 ? 1.159 6.855 12.555 1.00 78.19 98 THR A O 1
ATOM 766 N N . MET A 1 99 ? 2.473 6.566 14.351 1.00 84.31 99 MET A N 1
ATOM 767 C CA . MET A 1 99 ? 2.292 5.118 14.389 1.00 84.31 99 MET A CA 1
ATOM 768 C C . MET A 1 99 ? 0.937 4.778 15.026 1.00 84.31 99 MET A C 1
ATOM 770 O O . MET A 1 99 ? 0.452 5.522 15.883 1.00 84.31 99 MET A O 1
ATOM 774 N N . PRO A 1 100 ? 0.297 3.669 14.620 1.00 90.69 100 PRO A N 1
ATOM 775 C CA . PRO A 1 100 ? -0.917 3.217 15.281 1.00 90.69 100 PRO A CA 1
ATOM 776 C C . PRO A 1 100 ? -0.614 2.839 16.735 1.00 90.69 100 PRO A C 1
ATOM 778 O O . PRO A 1 100 ? 0.354 2.139 17.011 1.00 90.69 100 PRO A O 1
ATOM 781 N N . ALA A 1 101 ? -1.492 3.232 17.657 1.00 93.69 101 ALA A N 1
ATOM 782 C CA . ALA A 1 101 ? -1.402 2.842 19.064 1.00 93.69 101 ALA A CA 1
ATOM 783 C C . ALA A 1 101 ? -1.618 1.328 19.271 1.00 93.69 101 ALA A C 1
ATOM 785 O O . ALA A 1 101 ? -1.264 0.781 20.309 1.00 93.69 101 ALA A O 1
ATOM 786 N N . CYS A 1 102 ? -2.248 0.651 18.306 1.00 95.31 102 CYS A N 1
ATOM 787 C CA . CYS A 1 102 ? -2.342 -0.804 18.239 1.00 95.31 102 CYS A CA 1
ATOM 788 C C . CYS A 1 102 ? -2.591 -1.231 16.790 1.00 95.31 102 CYS A C 1
ATOM 790 O O . CYS A 1 102 ? -3.387 -0.604 16.083 1.00 95.31 102 CYS A O 1
ATOM 792 N N . TRP A 1 103 ? -1.939 -2.298 16.340 1.00 94.81 103 TRP A N 1
ATOM 793 C CA . TRP A 1 103 ? -2.162 -2.881 15.021 1.00 94.81 103 TRP A CA 1
ATOM 794 C C . TRP A 1 103 ? -2.125 -4.406 15.070 1.00 94.81 103 TRP A C 1
ATOM 796 O O . TRP A 1 103 ? -1.745 -5.008 16.070 1.00 94.81 103 TRP A O 1
ATOM 806 N N . SER A 1 104 ? -2.584 -5.010 13.985 1.00 94.00 104 SER A N 1
ATOM 807 C CA . SER A 1 104 ? -2.640 -6.446 13.749 1.00 94.00 104 SER A CA 1
ATOM 808 C C . SER A 1 104 ? -2.505 -6.652 12.246 1.00 94.00 104 SER A C 1
ATOM 810 O O . SER A 1 104 ? -3.191 -5.969 11.481 1.00 94.00 104 SER A O 1
ATOM 812 N N . ASP A 1 105 ? -1.624 -7.545 11.816 1.00 89.88 105 ASP A N 1
ATOM 813 C CA . ASP A 1 105 ? -1.365 -7.778 10.391 1.00 89.88 105 ASP A CA 1
ATOM 814 C C . ASP A 1 105 ? -2.370 -8.764 9.777 1.00 89.88 105 ASP A C 1
ATOM 816 O O . ASP A 1 105 ? -2.766 -8.616 8.620 1.00 89.88 105 ASP A O 1
ATOM 820 N N . ASP A 1 106 ? -2.873 -9.702 10.584 1.00 89.06 106 ASP A N 1
ATOM 821 C CA . ASP A 1 106 ? -3.880 -10.704 10.214 1.00 89.06 106 ASP A CA 1
ATOM 822 C C . ASP A 1 106 ? -5.322 -10.286 10.562 1.00 89.06 106 ASP A C 1
ATOM 824 O O . ASP A 1 106 ? -6.289 -10.789 9.992 1.00 89.06 106 ASP A O 1
ATOM 828 N N . GLY A 1 107 ? -5.497 -9.328 11.471 1.00 92.06 107 GLY A N 1
ATOM 829 C CA . GLY A 1 107 ? -6.803 -8.935 11.993 1.00 92.06 107 GLY A CA 1
ATOM 830 C C . GLY A 1 107 ? -7.403 -9.913 13.002 1.00 92.06 107 GLY A C 1
ATOM 831 O O . GLY A 1 107 ? -8.604 -9.792 13.279 1.00 92.06 107 GLY A O 1
ATOM 832 N N . GLU A 1 108 ? -6.610 -10.830 13.560 1.00 92.88 108 GLU A N 1
ATOM 833 C CA . GLU A 1 108 ? -7.013 -11.788 14.595 1.00 92.88 108 GLU A CA 1
ATOM 834 C C . GLU A 1 108 ? -6.518 -11.363 15.976 1.00 92.88 108 GLU A C 1
ATOM 836 O O . GLU A 1 108 ? -7.339 -11.194 16.886 1.00 92.88 108 GLU A O 1
ATOM 841 N N . HIS A 1 109 ? -5.218 -11.089 16.112 1.00 93.81 109 HIS A N 1
ATOM 842 C CA . HIS A 1 109 ? -4.588 -10.677 17.370 1.00 93.81 109 HIS A CA 1
ATOM 843 C C . HIS A 1 109 ? -3.682 -9.454 17.161 1.00 93.81 109 HIS A C 1
ATOM 845 O O . HIS A 1 109 ? -3.140 -9.272 16.069 1.00 93.81 109 HIS A O 1
ATOM 851 N N . PRO A 1 110 ? -3.532 -8.577 18.172 1.00 93.88 110 PRO A N 1
ATOM 852 C CA . PRO A 1 110 ? -2.533 -7.514 18.131 1.00 93.88 110 PRO A CA 1
ATOM 853 C C . PRO A 1 110 ? -1.139 -8.074 17.828 1.00 93.88 110 PRO A C 1
ATOM 855 O O . PRO A 1 110 ? -0.784 -9.138 18.331 1.00 93.88 110 PRO A O 1
ATOM 858 N N . ASN A 1 111 ? -0.358 -7.348 17.030 1.00 91.69 111 ASN A N 1
ATOM 859 C CA . ASN A 1 111 ? 1.029 -7.714 16.753 1.00 91.69 111 ASN A CA 1
ATOM 860 C C . ASN A 1 111 ? 1.842 -7.736 18.068 1.00 91.69 111 ASN A C 1
ATOM 862 O O . ASN A 1 111 ? 1.594 -6.931 18.970 1.00 91.69 111 ASN A O 1
ATOM 866 N N . ALA A 1 112 ? 2.811 -8.649 18.177 1.00 89.25 112 ALA A N 1
ATOM 867 C CA . ALA A 1 112 ? 3.644 -8.832 19.368 1.00 89.25 112 ALA A CA 1
ATOM 868 C C . ALA A 1 112 ? 4.457 -7.582 19.759 1.00 89.25 112 ALA A C 1
ATOM 870 O O . ALA A 1 112 ? 4.782 -7.405 20.930 1.00 89.25 112 ALA A O 1
ATOM 871 N N . GLN A 1 113 ? 4.751 -6.701 18.801 1.00 87.00 113 GLN A N 1
ATOM 872 C CA . GLN A 1 113 ? 5.446 -5.430 19.020 1.00 87.00 113 GLN A CA 1
ATOM 873 C C . GLN A 1 113 ? 4.535 -4.329 19.597 1.00 87.00 113 GLN A C 1
ATOM 875 O O . GLN A 1 113 ? 5.001 -3.231 19.899 1.00 87.00 113 GLN A O 1
ATOM 880 N N . VAL A 1 114 ? 3.230 -4.580 19.750 1.00 90.69 114 VAL A N 1
ATOM 881 C CA . VAL A 1 114 ? 2.310 -3.623 20.375 1.00 90.69 114 VAL A CA 1
ATOM 882 C C . VAL A 1 114 ? 2.483 -3.668 21.893 1.00 90.69 114 VAL A C 1
ATOM 884 O O . VAL A 1 114 ? 1.968 -4.566 22.554 1.00 90.69 114 VAL A O 1
ATOM 887 N N . GLU A 1 115 ? 3.121 -2.646 22.464 1.00 90.00 115 GLU A N 1
ATOM 888 C CA . GLU A 1 115 ? 3.341 -2.546 23.918 1.00 90.00 115 GLU A CA 1
ATOM 889 C C . GLU A 1 115 ? 2.037 -2.454 24.725 1.00 90.00 115 GLU A C 1
ATOM 891 O O . GLU A 1 115 ? 1.934 -2.977 25.832 1.00 90.00 115 GLU A O 1
ATOM 896 N N . SER A 1 116 ? 1.020 -1.776 24.181 1.00 92.62 116 SER A N 1
ATOM 897 C CA . SER A 1 116 ? -0.266 -1.542 24.855 1.00 92.62 116 SER A CA 1
ATOM 898 C C . SER A 1 116 ? -1.460 -1.965 23.989 1.00 92.62 116 SER A C 1
ATOM 900 O O . SER A 1 116 ? -2.171 -1.106 23.443 1.00 92.62 116 SER A O 1
ATOM 902 N N . PRO A 1 117 ? -1.717 -3.282 23.850 1.00 94.94 117 PRO A N 1
ATOM 903 C CA . PRO A 1 117 ? -2.813 -3.787 23.037 1.00 94.94 117 PRO A CA 1
ATOM 904 C C . PRO A 1 117 ? -4.175 -3.283 23.519 1.00 94.94 117 PRO A C 1
ATOM 906 O O . PRO A 1 117 ? -4.465 -3.249 24.713 1.00 94.94 117 PRO A O 1
ATOM 909 N N . LYS A 1 118 ? -5.056 -2.914 22.582 1.00 94.94 118 LYS A N 1
ATOM 910 C CA . LYS A 1 118 ? -6.394 -2.376 22.910 1.00 94.94 118 LYS A CA 1
ATOM 911 C C . LYS A 1 118 ? -7.478 -3.451 23.081 1.00 94.94 118 LYS A C 1
ATOM 913 O O . LYS A 1 118 ? -8.642 -3.132 23.313 1.00 94.94 118 LYS A O 1
ATOM 918 N N . GLY A 1 119 ? -7.099 -4.718 22.964 1.00 92.94 119 GLY A N 1
ATOM 919 C CA . GLY A 1 119 ? -7.933 -5.894 23.193 1.00 92.94 119 GLY A CA 1
ATOM 920 C C . GLY A 1 119 ? -7.103 -7.160 22.997 1.00 92.94 119 GLY A C 1
ATOM 921 O O . GLY A 1 119 ? -6.086 -7.112 22.316 1.00 92.94 119 GLY A O 1
ATOM 922 N N . SER A 1 120 ? -7.527 -8.284 23.578 1.00 92.31 120 SER A N 1
ATOM 923 C CA . SER A 1 120 ? -6.822 -9.566 23.427 1.00 92.31 120 SER A CA 1
ATOM 924 C C . SER A 1 120 ? -7.001 -10.180 22.040 1.00 92.31 120 SER A C 1
ATOM 926 O O . SER A 1 120 ? -6.090 -10.822 21.539 1.00 92.31 120 SER A O 1
ATOM 928 N N . ALA A 1 121 ? -8.151 -9.949 21.403 1.00 95.19 121 ALA A N 1
ATOM 929 C CA . ALA A 1 121 ? -8.426 -10.357 20.033 1.00 95.19 121 ALA A CA 1
ATOM 930 C C . ALA A 1 121 ? -9.125 -9.228 19.271 1.00 95.19 121 ALA A C 1
ATOM 932 O O . ALA A 1 121 ? -10.022 -8.545 19.777 1.00 95.19 121 ALA A O 1
ATOM 933 N N . CYS A 1 122 ? -8.765 -9.065 18.005 1.00 94.06 122 CYS A N 1
ATOM 934 C CA . CYS A 1 122 ? -9.326 -8.065 17.104 1.00 94.06 122 CYS A CA 1
ATOM 935 C C . CYS A 1 122 ? -10.841 -8.228 16.909 1.00 94.06 122 CYS A C 1
ATOM 937 O O . CYS A 1 122 ? -11.559 -7.235 16.751 1.00 94.06 122 CYS A O 1
ATOM 939 N N . ARG A 1 123 ? -11.344 -9.469 16.960 1.00 92.75 123 ARG A N 1
ATOM 940 C CA . ARG A 1 123 ? -12.777 -9.781 16.824 1.00 92.75 123 ARG A CA 1
ATOM 941 C C . ARG A 1 123 ? -13.623 -9.226 17.973 1.00 92.75 123 ARG A C 1
ATOM 943 O O . ARG A 1 123 ? -14.757 -8.828 17.737 1.00 92.75 123 ARG A O 1
ATOM 950 N N . THR A 1 124 ? -13.085 -9.205 19.191 1.00 94.06 124 THR A N 1
ATOM 951 C CA . THR A 1 124 ? -13.789 -8.769 20.413 1.00 94.06 124 THR A CA 1
ATOM 952 C C . THR A 1 124 ? -13.332 -7.396 20.907 1.00 94.06 124 THR A C 1
ATOM 954 O O . THR A 1 124 ? -13.799 -6.925 21.941 1.00 94.06 124 THR A O 1
ATOM 957 N N . CYS A 1 125 ? -12.428 -6.739 20.178 1.00 95.94 125 CYS A N 1
ATOM 958 C CA . CYS A 1 125 ? -11.879 -5.444 20.550 1.00 95.94 125 CYS A CA 1
ATOM 959 C C . CYS A 1 125 ? -12.975 -4.357 20.620 1.00 95.94 125 CYS A C 1
ATOM 961 O O . CYS A 1 125 ? -13.722 -4.172 19.655 1.00 95.94 125 CYS A O 1
ATOM 963 N N . PRO A 1 126 ? -13.046 -3.556 21.701 1.00 95.38 126 PRO A N 1
ATOM 964 C CA . PRO A 1 126 ? -14.034 -2.480 21.820 1.00 95.38 126 PRO A CA 1
ATOM 965 C C . PRO A 1 126 ? -13.864 -1.391 20.751 1.00 95.38 126 PRO A C 1
ATOM 967 O O . PRO A 1 126 ? -14.806 -0.664 20.456 1.00 95.38 126 PRO A O 1
ATOM 970 N N . PHE A 1 127 ? -12.691 -1.292 20.122 1.00 95.88 127 PHE A N 1
ATOM 971 C CA . PHE A 1 127 ? -12.432 -0.352 19.029 1.00 95.88 127 PHE A CA 1
ATOM 972 C C . PHE A 1 127 ? -12.733 -0.932 17.640 1.00 95.88 127 PHE A C 1
ATOM 974 O O . PHE A 1 127 ? -12.734 -0.189 16.658 1.00 95.88 127 PHE A O 1
ATOM 981 N N . SER A 1 128 ? -12.996 -2.239 17.520 1.00 95.12 128 SER A N 1
ATOM 982 C CA . SER A 1 128 ? -13.372 -2.867 16.244 1.00 95.12 128 SER A CA 1
ATOM 983 C C . SER A 1 128 ? -14.884 -2.876 15.994 1.00 95.12 128 SER A C 1
ATOM 985 O O . SER A 1 128 ? -15.313 -3.190 14.881 1.00 95.12 128 SER A O 1
ATOM 987 N N . VAL A 1 129 ? -15.692 -2.472 16.982 1.00 93.62 129 VAL A N 1
ATOM 988 C CA . VAL A 1 129 ? -17.154 -2.375 16.860 1.00 93.62 129 VAL A CA 1
ATOM 989 C C . VAL A 1 129 ? -17.576 -1.116 16.102 1.00 93.62 129 VAL A C 1
ATOM 991 O O . VAL A 1 129 ? -16.974 -0.044 16.226 1.00 93.62 129 VAL A O 1
ATOM 994 N N . LYS A 1 130 ? -18.639 -1.224 15.301 1.00 91.81 130 LYS A N 1
ATOM 995 C CA . LYS A 1 130 ? -19.214 -0.083 14.576 1.00 91.81 130 LYS A CA 1
ATOM 996 C C . LYS A 1 130 ? -19.749 0.951 15.573 1.00 91.81 130 LYS A C 1
ATOM 998 O O . LYS A 1 130 ? -20.514 0.599 16.461 1.00 91.81 130 LYS A O 1
ATOM 1003 N N . GLY A 1 131 ? -19.376 2.219 15.403 1.00 91.75 131 GLY A N 1
ATOM 1004 C CA . GLY A 1 131 ? -19.766 3.310 16.303 1.00 91.75 131 GLY A CA 1
ATOM 1005 C C . GLY A 1 131 ? -18.751 3.613 17.407 1.00 91.75 131 GLY A C 1
ATOM 1006 O O . GLY A 1 131 ? -18.940 4.580 18.134 1.00 91.75 131 GLY A O 1
ATOM 1007 N N . SER A 1 132 ? -17.648 2.861 17.488 1.00 93.31 132 SER A N 1
ATOM 1008 C CA . SER A 1 132 ? -16.505 3.188 18.362 1.00 93.31 132 SER A CA 1
ATOM 1009 C C . SER A 1 132 ? -15.810 4.503 17.989 1.00 93.31 132 SER A C 1
ATOM 1011 O O . SER A 1 132 ? -15.093 5.070 18.808 1.00 93.31 132 SER A O 1
ATOM 1013 N N . LYS A 1 133 ? -16.031 5.012 16.771 1.00 92.12 133 LYS A N 1
ATOM 1014 C CA . LYS A 1 133 ? -15.655 6.364 16.356 1.00 92.12 133 LYS A CA 1
ATOM 1015 C C . LYS A 1 133 ? -16.811 7.015 15.608 1.00 92.12 133 LYS A C 1
ATOM 1017 O O . LYS A 1 133 ? -17.492 6.371 14.813 1.00 92.12 133 LYS A O 1
ATOM 1022 N N . ILE A 1 134 ? -17.004 8.308 15.834 1.00 89.94 134 ILE A N 1
ATOM 1023 C CA . ILE A 1 134 ? -17.898 9.149 15.037 1.00 89.94 134 ILE A CA 1
ATOM 1024 C C . ILE A 1 134 ? -17.014 10.035 14.159 1.00 89.94 134 ILE A C 1
ATOM 1026 O O . ILE A 1 134 ? -16.091 10.675 14.658 1.00 89.94 134 ILE A O 1
ATOM 1030 N N . THR A 1 135 ? -17.235 10.023 12.846 1.00 84.94 135 THR A N 1
ATOM 1031 C CA . THR A 1 135 ? -16.526 10.928 11.922 1.00 84.94 135 THR A CA 1
ATOM 1032 C C . THR A 1 135 ? -16.963 12.374 12.150 1.00 84.94 135 THR A C 1
ATOM 1034 O O . THR A 1 135 ? -18.070 12.589 12.636 1.00 84.94 135 THR A O 1
ATOM 1037 N N . GLU A 1 136 ? -16.208 13.360 11.665 1.00 83.75 136 GLU A N 1
ATOM 1038 C CA . GLU A 1 136 ? -16.630 14.776 11.676 1.00 83.75 136 GLU A CA 1
ATOM 1039 C C . GLU A 1 136 ? -18.002 14.993 11.013 1.00 83.75 136 GLU A C 1
ATOM 1041 O O . GLU A 1 136 ? -18.825 15.756 11.505 1.00 83.75 136 GLU A O 1
ATOM 1046 N N . ALA A 1 137 ? -18.316 14.214 9.972 1.00 84.00 137 ALA A N 1
ATOM 1047 C CA . ALA A 1 137 ? -19.625 14.195 9.314 1.00 84.00 137 ALA A CA 1
ATOM 1048 C C . ALA A 1 137 ? -20.747 13.485 10.117 1.00 84.00 137 ALA A C 1
ATOM 1050 O O . ALA A 1 137 ? -21.802 13.172 9.567 1.00 84.00 137 ALA A O 1
ATOM 1051 N N . GLY A 1 138 ? -20.517 13.139 11.388 1.00 87.25 138 GLY A N 1
ATOM 1052 C CA . GLY A 1 138 ? -21.498 12.505 12.279 1.00 87.25 138 GLY A CA 1
ATOM 1053 C C . GLY A 1 138 ? -21.793 11.022 12.014 1.00 87.25 138 GLY A C 1
ATOM 1054 O O . GLY A 1 138 ? -22.668 10.448 12.662 1.00 87.25 138 GLY A O 1
ATOM 1055 N N . LYS A 1 139 ? -21.091 10.366 11.079 1.00 88.31 139 LYS A N 1
ATOM 1056 C CA . LYS A 1 139 ? -21.321 8.954 10.741 1.00 88.31 139 LYS A CA 1
ATOM 1057 C C . LYS A 1 139 ? -20.612 8.013 11.730 1.00 88.31 139 LYS A C 1
ATOM 1059 O O . LYS A 1 139 ? -19.421 8.201 11.994 1.00 88.31 139 LYS A O 1
ATOM 1064 N N . PRO A 1 140 ? -21.294 6.967 12.240 1.00 89.94 140 PRO A N 1
ATOM 1065 C CA . PRO A 1 140 ? -20.668 5.961 13.088 1.00 89.94 140 PRO A CA 1
ATOM 1066 C C . PRO A 1 140 ? -19.792 5.015 12.261 1.00 89.94 140 PRO A C 1
ATOM 1068 O O . PRO A 1 140 ? -20.272 4.317 11.363 1.00 89.94 140 PRO A O 1
ATOM 1071 N N . VAL A 1 141 ? -18.510 4.960 12.606 1.00 91.00 141 VAL A N 1
ATOM 1072 C CA . VAL A 1 141 ? -17.488 4.106 11.992 1.00 91.00 141 VAL A CA 1
ATOM 1073 C C . VAL A 1 141 ? -16.752 3.297 13.062 1.00 91.00 141 VAL A C 1
ATOM 1075 O O . VAL A 1 141 ? -16.966 3.466 14.263 1.00 91.00 141 VAL A O 1
ATOM 1078 N N . THR A 1 142 ? -15.925 2.351 12.632 1.00 93.25 142 THR A N 1
ATOM 1079 C CA . THR A 1 142 ? -15.021 1.611 13.521 1.00 93.25 142 THR A CA 1
ATOM 1080 C C . THR A 1 142 ? -13.762 2.440 13.761 1.00 93.25 142 THR A C 1
ATOM 1082 O O . THR A 1 142 ? -13.166 2.920 12.795 1.00 93.25 142 THR A O 1
ATOM 1085 N N . ALA A 1 143 ? -13.330 2.594 15.011 1.00 94.44 143 ALA A N 1
ATOM 1086 C CA . ALA A 1 143 ? -12.103 3.315 15.340 1.00 94.44 14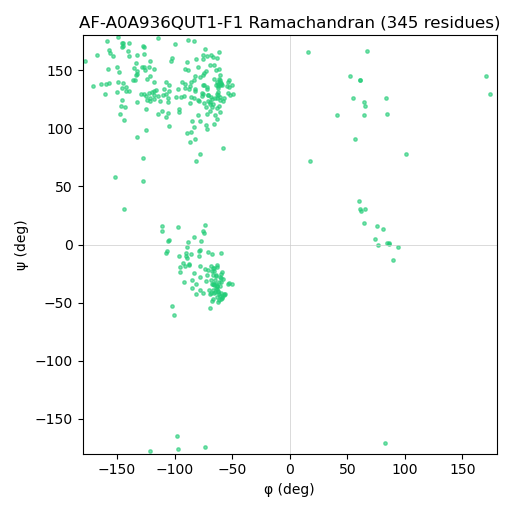3 ALA A CA 1
ATOM 1087 C C . ALA A 1 143 ? -10.852 2.542 14.892 1.00 94.44 143 ALA A C 1
ATOM 1089 O O . ALA A 1 143 ? -9.905 3.124 14.371 1.00 94.44 143 ALA A O 1
ATOM 1090 N N . CYS A 1 144 ? -10.871 1.219 15.058 1.00 95.25 144 CYS A N 1
ATOM 1091 C CA . CYS A 1 144 ? -9.854 0.300 14.565 1.00 95.25 144 CYS A CA 1
ATOM 1092 C C . CYS A 1 144 ? -10.177 -0.082 13.112 1.00 95.25 144 CYS A C 1
ATOM 1094 O O . CYS A 1 144 ? -11.027 -0.945 12.851 1.00 95.25 144 CYS A O 1
ATOM 1096 N N . SER A 1 145 ? -9.543 0.609 12.165 1.00 93.00 145 SER A N 1
ATOM 1097 C CA . SER A 1 145 ? -9.806 0.472 10.733 1.00 93.00 145 SER A CA 1
ATOM 1098 C C . SER A 1 145 ? -9.199 -0.812 10.171 1.00 93.00 145 SER A C 1
ATOM 1100 O O . SER A 1 145 ? -8.143 -1.267 10.612 1.00 93.00 145 SER A O 1
ATOM 1102 N N . GLN A 1 146 ? -9.877 -1.412 9.191 1.00 94.94 146 GLN A N 1
ATOM 1103 C CA . GLN A 1 146 ? -9.352 -2.565 8.461 1.00 94.94 146 GLN A CA 1
ATOM 1104 C C . GLN A 1 146 ? -8.531 -2.110 7.256 1.00 94.94 146 GLN A C 1
ATOM 1106 O O . GLN A 1 146 ? -8.824 -1.083 6.635 1.00 94.94 146 GLN A O 1
ATOM 1111 N N . HIS A 1 147 ? -7.544 -2.918 6.902 1.00 94.81 147 HIS A N 1
ATOM 1112 C CA . HIS A 1 147 ? -6.727 -2.742 5.712 1.00 94.81 147 HIS A CA 1
ATOM 1113 C C . HIS A 1 147 ? -6.330 -4.102 5.131 1.00 94.81 147 HIS A C 1
ATOM 1115 O O . HIS A 1 147 ? -6.542 -5.146 5.750 1.00 94.81 147 HIS A O 1
ATOM 1121 N N . ARG A 1 148 ? -5.762 -4.089 3.929 1.00 95.81 148 ARG A N 1
ATOM 1122 C CA . ARG A 1 148 ? -5.121 -5.250 3.307 1.00 95.81 148 ARG A CA 1
ATOM 1123 C C . ARG A 1 148 ? -3.683 -4.889 2.990 1.00 95.81 148 ARG A C 1
ATOM 1125 O O . ARG A 1 148 ? -3.453 -3.855 2.370 1.00 95.81 148 ARG A O 1
ATOM 1132 N N . ASN A 1 149 ? -2.748 -5.742 3.378 1.00 95.06 149 ASN A N 1
ATOM 1133 C CA . ASN A 1 149 ? -1.385 -5.645 2.880 1.00 95.06 149 ASN A CA 1
ATOM 1134 C C . ASN A 1 149 ? -1.318 -6.352 1.526 1.00 95.06 149 ASN A C 1
ATOM 1136 O O . ASN A 1 149 ? -1.752 -7.500 1.401 1.00 95.06 149 ASN A O 1
ATOM 1140 N N . ILE A 1 150 ? -0.826 -5.646 0.517 1.00 96.94 150 ILE A N 1
ATOM 1141 C CA . ILE A 1 150 ? -0.498 -6.205 -0.795 1.00 96.94 150 ILE A CA 1
ATOM 1142 C C . ILE A 1 150 ? 0.977 -5.933 -1.077 1.00 96.94 150 ILE A C 1
ATOM 1144 O O . ILE A 1 150 ? 1.521 -4.948 -0.577 1.00 96.94 150 ILE A O 1
ATOM 1148 N N . VAL A 1 151 ? 1.612 -6.778 -1.878 1.00 97.50 151 VAL A N 1
ATOM 1149 C CA . VAL A 1 151 ? 2.975 -6.560 -2.366 1.00 97.50 151 VAL A CA 1
ATOM 1150 C C . VAL A 1 151 ? 2.908 -6.263 -3.848 1.00 97.50 151 VAL A C 1
ATOM 1152 O O . VAL A 1 151 ? 2.283 -6.998 -4.615 1.00 97.50 151 VAL A O 1
ATOM 1155 N N . VAL A 1 152 ? 3.541 -5.168 -4.247 1.00 97.44 152 VAL A N 1
ATOM 1156 C CA . VAL A 1 152 ? 3.581 -4.720 -5.636 1.00 97.44 152 VAL A CA 1
ATOM 1157 C C . VAL A 1 152 ? 5.018 -4.572 -6.103 1.00 97.44 152 VAL A C 1
ATOM 1159 O O . VAL A 1 152 ? 5.872 -4.118 -5.348 1.00 97.44 152 VAL A O 1
ATOM 1162 N N . LEU A 1 153 ? 5.275 -4.922 -7.356 1.00 97.00 153 LEU A N 1
ATOM 1163 C CA . LEU A 1 153 ? 6.526 -4.636 -8.044 1.00 97.00 153 LEU A CA 1
ATOM 1164 C C . LEU A 1 153 ? 6.260 -3.527 -9.072 1.00 97.00 153 LEU A C 1
ATOM 1166 O O . LEU A 1 153 ? 5.528 -3.770 -10.035 1.00 97.00 153 LEU A O 1
ATOM 1170 N N . PRO A 1 154 ? 6.766 -2.299 -8.869 1.00 95.44 154 PRO A N 1
ATOM 1171 C CA . PRO A 1 154 ? 6.622 -1.230 -9.852 1.00 95.44 154 PRO A CA 1
ATOM 1172 C C . PRO A 1 154 ? 7.334 -1.573 -11.163 1.00 95.44 154 PRO A C 1
ATOM 1174 O O . PRO A 1 154 ? 8.450 -2.079 -11.140 1.00 95.44 154 PRO A O 1
ATOM 1177 N N . LEU A 1 155 ? 6.722 -1.242 -12.303 1.00 93.31 155 LEU A N 1
ATOM 1178 C CA . LEU A 1 155 ? 7.369 -1.398 -13.617 1.00 93.31 155 LEU A CA 1
ATOM 1179 C C . LEU A 1 155 ? 8.365 -0.267 -13.931 1.00 93.31 155 LEU A C 1
ATOM 1181 O O . LEU A 1 155 ? 9.104 -0.342 -14.907 1.00 93.31 155 LEU A O 1
ATOM 1185 N N . VAL A 1 156 ? 8.380 0.794 -13.121 1.00 83.31 156 VAL A N 1
ATOM 1186 C CA . VAL A 1 156 ? 9.260 1.956 -13.305 1.00 83.31 156 VAL A CA 1
ATOM 1187 C C . VAL A 1 156 ? 10.731 1.526 -13.265 1.00 83.31 156 VAL A C 1
ATOM 1189 O O . VAL A 1 156 ? 11.111 0.709 -12.424 1.00 83.31 156 VAL A O 1
ATOM 1192 N N . GLY A 1 157 ? 11.547 2.079 -14.171 1.00 77.81 157 GLY A N 1
ATOM 1193 C CA . GLY A 1 157 ? 12.981 1.780 -14.260 1.00 77.81 157 GLY A CA 1
ATOM 1194 C C . GLY A 1 157 ? 13.271 0.301 -14.525 1.00 77.81 157 GLY A C 1
ATOM 1195 O O . GLY A 1 157 ? 14.159 -0.265 -13.895 1.00 77.81 157 GLY A O 1
ATOM 1196 N N . GLY A 1 158 ? 12.458 -0.366 -15.352 1.00 83.38 158 GLY A N 1
ATOM 1197 C CA . GLY A 1 158 ? 12.665 -1.774 -15.709 1.00 83.38 158 GLY A CA 1
ATOM 1198 C C . GLY A 1 158 ? 12.519 -2.754 -14.538 1.00 83.38 158 GLY A C 1
ATOM 1199 O O . GLY A 1 158 ? 13.186 -3.783 -14.518 1.00 83.38 158 GLY A O 1
ATOM 1200 N N . MET A 1 159 ? 11.674 -2.445 -13.545 1.00 88.31 159 MET A N 1
ATOM 1201 C CA . MET A 1 159 ? 11.518 -3.229 -12.302 1.00 88.31 159 MET A CA 1
ATOM 1202 C C . MET A 1 159 ? 12.794 -3.314 -11.440 1.00 88.31 159 MET A C 1
ATOM 1204 O O . MET A 1 159 ? 12.989 -4.274 -10.683 1.00 88.31 159 MET A O 1
ATOM 1208 N N . ALA A 1 160 ? 13.662 -2.300 -11.514 1.00 87.25 160 ALA A N 1
ATOM 1209 C CA . ALA A 1 160 ? 14.832 -2.192 -10.642 1.00 87.25 160 ALA A CA 1
ATOM 1210 C C . ALA A 1 160 ? 14.439 -2.033 -9.161 1.00 87.25 160 ALA A C 1
ATOM 1212 O O . ALA A 1 160 ? 15.100 -2.565 -8.265 1.00 87.25 160 ALA A O 1
ATOM 1213 N N . VAL A 1 161 ? 13.321 -1.348 -8.897 1.00 89.94 161 VAL A N 1
ATOM 1214 C CA . VAL A 1 161 ? 12.797 -1.125 -7.543 1.00 89.94 161 VAL A CA 1
ATOM 1215 C C . VAL A 1 161 ? 12.439 -2.467 -6.882 1.00 89.94 161 VAL A C 1
ATOM 1217 O O . VAL A 1 161 ? 11.808 -3.309 -7.525 1.00 89.94 161 VAL A O 1
ATOM 1220 N N . PRO A 1 162 ? 12.807 -2.704 -5.607 1.00 91.69 162 PRO A N 1
ATOM 1221 C CA . PRO A 1 162 ? 12.409 -3.922 -4.905 1.00 91.69 162 PRO A CA 1
ATOM 1222 C C . PRO A 1 162 ? 10.885 -4.027 -4.743 1.00 91.69 162 PRO A C 1
ATOM 1224 O O . PRO A 1 162 ? 10.194 -3.008 -4.800 1.00 91.69 162 PRO A O 1
ATOM 1227 N N . PRO A 1 163 ? 10.337 -5.233 -4.497 1.00 95.25 163 PRO A N 1
ATOM 1228 C CA . PRO A 1 163 ? 8.935 -5.380 -4.133 1.00 95.25 163 PRO A CA 1
ATOM 1229 C C . PRO A 1 163 ? 8.579 -4.483 -2.942 1.00 95.25 163 PRO A C 1
ATOM 1231 O O . PRO A 1 163 ? 9.322 -4.381 -1.966 1.00 95.25 163 PRO A O 1
ATOM 1234 N N . LEU A 1 164 ? 7.437 -3.808 -3.035 1.00 95.50 164 LEU A N 1
ATOM 1235 C CA . LEU A 1 164 ? 6.987 -2.821 -2.062 1.00 95.50 164 LEU A CA 1
ATOM 1236 C C . LEU A 1 164 ? 5.700 -3.289 -1.398 1.00 95.50 164 LEU A C 1
ATOM 1238 O O . LEU A 1 164 ? 4.732 -3.660 -2.070 1.00 95.50 164 LEU A O 1
ATOM 1242 N N . LYS A 1 165 ? 5.646 -3.190 -0.071 1.00 95.56 165 LYS A N 1
ATOM 1243 C CA . LYS A 1 165 ? 4.413 -3.390 0.689 1.00 95.56 165 LYS A CA 1
ATOM 1244 C C . LYS A 1 165 ? 3.506 -2.166 0.566 1.00 95.56 165 LYS A C 1
ATOM 1246 O O . LYS A 1 165 ? 3.919 -1.035 0.817 1.00 95.56 165 LYS A O 1
ATOM 1251 N N . VAL A 1 166 ? 2.239 -2.389 0.240 1.00 95.81 166 VAL A N 1
ATOM 1252 C CA . VAL A 1 166 ? 1.188 -1.367 0.223 1.00 95.81 166 VAL A CA 1
ATOM 1253 C C . VAL A 1 166 ? 0.121 -1.746 1.234 1.00 95.81 166 VAL A C 1
ATOM 1255 O O . VAL A 1 166 ? -0.486 -2.815 1.160 1.00 95.81 166 VAL A O 1
ATOM 1258 N N . LYS A 1 167 ? -0.170 -0.823 2.148 1.00 94.69 167 LYS A N 1
ATOM 1259 C CA . LYS A 1 167 ? -1.298 -0.929 3.072 1.00 94.69 167 LYS A CA 1
ATOM 1260 C C . LYS A 1 167 ? -2.542 -0.312 2.435 1.00 94.69 167 LYS A C 1
ATOM 1262 O O . LYS A 1 167 ? -2.736 0.901 2.499 1.00 94.69 167 LYS A O 1
ATOM 1267 N N . LEU A 1 168 ? -3.397 -1.119 1.814 1.00 95.81 168 LEU A N 1
ATOM 1268 C CA . LEU A 1 168 ? -4.642 -0.656 1.195 1.00 95.81 168 LEU A CA 1
ATOM 1269 C C . LEU A 1 168 ? -5.752 -0.456 2.229 1.00 95.81 168 LEU A C 1
ATOM 1271 O O . LEU A 1 168 ? -6.126 -1.385 2.947 1.00 95.81 168 LEU A O 1
ATOM 1275 N N . ALA A 1 169 ? -6.326 0.745 2.270 1.00 93.50 169 ALA A N 1
ATOM 1276 C CA . ALA A 1 169 ? -7.498 1.037 3.090 1.00 93.50 169 ALA A CA 1
ATOM 1277 C C . ALA A 1 169 ? -8.725 0.223 2.641 1.00 93.50 169 ALA A C 1
ATOM 1279 O O . ALA A 1 169 ? -8.896 -0.043 1.452 1.00 93.50 169 ALA A O 1
ATOM 1280 N N . ILE A 1 170 ? -9.634 -0.101 3.573 1.00 92.31 170 ILE A N 1
ATOM 1281 C CA . ILE A 1 170 ? -10.859 -0.876 3.281 1.00 92.31 170 ILE A CA 1
ATOM 1282 C C . ILE A 1 170 ? -11.697 -0.300 2.126 1.00 92.31 170 ILE A C 1
ATOM 1284 O O . ILE A 1 170 ? -12.279 -1.054 1.354 1.00 92.31 170 ILE A O 1
ATOM 1288 N N . THR A 1 171 ? -11.713 1.024 1.965 1.00 91.38 171 THR A N 1
ATOM 1289 C CA . THR A 1 171 ? -12.433 1.724 0.888 1.00 91.38 171 THR A CA 1
ATOM 1290 C C . THR A 1 171 ? -11.846 1.486 -0.504 1.00 91.38 171 THR A C 1
ATOM 1292 O O . THR A 1 171 ? -12.532 1.726 -1.492 1.00 91.38 171 THR A O 1
ATOM 1295 N N . SER A 1 172 ? -10.594 1.026 -0.584 1.00 95.44 172 SER A N 1
ATOM 1296 C CA . SER A 1 172 ? -9.915 0.620 -1.824 1.00 95.44 172 SER A CA 1
ATOM 1297 C C . SER A 1 172 ? -9.996 -0.891 -2.063 1.00 95.44 172 SER A C 1
ATOM 1299 O O . SER A 1 172 ? -9.632 -1.365 -3.136 1.00 95.44 172 SER A O 1
ATOM 1301 N N . LEU A 1 173 ? -10.461 -1.669 -1.076 1.00 94.38 173 LEU A N 1
ATOM 1302 C CA . LEU A 1 173 ? -10.641 -3.116 -1.223 1.00 94.38 173 LEU A CA 1
ATOM 1303 C C . LEU A 1 173 ? -11.934 -3.446 -1.930 1.00 94.38 173 LEU A C 1
ATOM 1305 O O . LEU A 1 173 ? -11.956 -4.316 -2.789 1.00 94.38 173 LEU A O 1
ATOM 1309 N N . PHE A 1 174 ? -13.000 -2.745 -1.574 1.00 88.62 174 PHE A N 1
ATOM 1310 C CA . PHE A 1 174 ? -14.321 -3.090 -2.040 1.00 88.62 174 PHE A CA 1
ATOM 1311 C C . PHE A 1 174 ? -15.166 -1.847 -2.263 1.00 88.62 174 PHE A C 1
ATOM 1313 O O . PHE A 1 174 ? -15.169 -0.926 -1.441 1.00 88.62 174 PHE A O 1
ATOM 1320 N N . ASP A 1 175 ? -15.919 -1.860 -3.356 1.00 84.12 175 ASP A N 1
ATOM 1321 C CA . ASP A 1 175 ? -16.792 -0.762 -3.723 1.00 84.12 175 ASP A CA 1
ATOM 1322 C C . ASP A 1 175 ? -18.095 -1.265 -4.357 1.00 84.12 175 ASP A C 1
ATOM 1324 O O . ASP A 1 175 ? -18.089 -1.898 -5.406 1.00 84.12 175 ASP A O 1
ATOM 1328 N N . LYS A 1 176 ? -19.232 -0.964 -3.717 1.00 77.19 176 LYS A N 1
ATOM 1329 C CA . LYS A 1 176 ? -20.577 -1.252 -4.262 1.00 77.19 176 LYS A CA 1
ATOM 1330 C C . LYS A 1 176 ? -21.125 -0.117 -5.117 1.00 77.19 176 LYS A C 1
ATOM 1332 O O . LYS A 1 176 ? -22.187 -0.276 -5.710 1.00 77.19 176 LYS A O 1
ATOM 1337 N N . GLN A 1 177 ? -20.484 1.046 -5.095 1.00 65.88 177 GLN A N 1
ATOM 1338 C CA . GLN A 1 177 ? -21.074 2.309 -5.529 1.00 65.88 177 GLN A CA 1
ATOM 1339 C C . GLN A 1 177 ? -20.455 2.860 -6.813 1.00 65.88 177 GLN A C 1
ATOM 1341 O O . GLN A 1 177 ? -20.783 3.982 -7.185 1.00 65.88 177 GLN A O 1
ATOM 1346 N N . SER A 1 178 ? -19.639 2.077 -7.528 1.00 74.75 178 SER A N 1
ATOM 1347 C CA . SER A 1 178 ? -18.992 2.554 -8.760 1.00 74.75 178 SER A CA 1
ATOM 1348 C C . SER A 1 178 ? -19.186 1.650 -9.980 1.00 74.75 178 SER A C 1
ATOM 1350 O O . SER A 1 178 ? -18.202 1.293 -10.628 1.00 74.75 178 SER A O 1
ATOM 1352 N N . PRO A 1 179 ? -20.433 1.318 -10.369 1.00 80.75 179 PRO A N 1
ATOM 1353 C CA . PRO A 1 179 ? -20.679 0.573 -11.604 1.00 80.75 179 PRO A CA 1
ATOM 1354 C C . PRO A 1 179 ? -20.126 1.298 -12.839 1.00 80.75 179 PRO A C 1
ATOM 1356 O O . PRO A 1 179 ? -19.723 0.654 -13.798 1.00 80.75 179 PRO A O 1
ATOM 1359 N N . GLU A 1 180 ? -20.068 2.632 -12.818 1.00 86.38 180 GLU A N 1
ATOM 1360 C CA . GLU A 1 180 ? -19.520 3.420 -13.923 1.00 86.38 180 GLU A CA 1
ATOM 1361 C C . GLU A 1 180 ? -17.999 3.261 -14.064 1.00 86.38 180 GLU A C 1
ATOM 1363 O O . GLU A 1 180 ? -17.505 3.032 -15.164 1.00 86.38 180 GLU A O 1
ATOM 1368 N N . LEU A 1 181 ? -17.254 3.269 -12.951 1.00 87.69 181 LEU A N 1
ATOM 1369 C CA . LEU A 1 181 ? -15.818 2.970 -12.983 1.00 87.69 181 LEU A CA 1
ATOM 1370 C C . LEU A 1 181 ? -15.567 1.538 -13.459 1.00 87.69 181 LEU A C 1
ATOM 1372 O O . LEU A 1 181 ? -14.651 1.310 -14.247 1.00 87.69 181 LEU A O 1
ATOM 1376 N N . GLU A 1 182 ? -16.407 0.585 -13.048 1.00 87.62 182 GLU A N 1
ATOM 1377 C CA . GLU A 1 182 ? -16.273 -0.801 -13.491 1.00 87.62 182 GLU A CA 1
ATOM 1378 C C . GLU A 1 182 ? -16.493 -0.965 -14.999 1.00 87.62 182 GLU A C 1
ATOM 1380 O O . GLU A 1 182 ? -15.775 -1.749 -15.626 1.00 87.62 182 GLU A O 1
ATOM 1385 N N . LYS A 1 183 ? -17.430 -0.212 -15.597 1.00 88.94 183 LYS A N 1
ATOM 1386 C CA . LYS A 1 183 ? -17.599 -0.155 -17.062 1.00 88.94 183 LYS A CA 1
ATOM 1387 C C . LYS A 1 183 ? -16.364 0.416 -17.755 1.00 88.94 183 LYS A C 1
ATOM 1389 O O . LYS A 1 183 ? -15.995 -0.057 -18.822 1.00 88.94 183 LYS A O 1
ATOM 1394 N N . GLN A 1 184 ? -15.704 1.389 -17.129 1.00 91.62 184 GLN A N 1
ATOM 1395 C CA . GLN A 1 184 ? -14.434 1.955 -17.596 1.00 91.62 184 GLN A CA 1
ATOM 1396 C C . GLN A 1 184 ? -13.225 1.042 -17.308 1.00 91.62 184 GLN A C 1
ATOM 1398 O O . GLN A 1 184 ? -12.086 1.428 -17.568 1.00 91.62 184 GLN A O 1
ATOM 1403 N N . GLY A 1 185 ? -13.442 -0.154 -16.747 1.00 94.00 185 GLY A N 1
ATOM 1404 C CA . GLY A 1 185 ? -12.390 -1.126 -16.453 1.00 94.00 185 GLY A CA 1
ATOM 1405 C C . GLY A 1 185 ? -11.621 -0.869 -15.155 1.00 94.00 185 GLY A C 1
ATOM 1406 O O . GLY A 1 185 ? -10.572 -1.482 -14.953 1.00 94.00 185 GLY A O 1
ATOM 1407 N N . TRP A 1 186 ? -12.118 0.008 -14.277 1.00 96.06 186 TRP A N 1
ATOM 1408 C CA . TRP A 1 186 ? -11.515 0.329 -12.981 1.00 96.06 186 TRP A CA 1
ATOM 1409 C C . TRP A 1 186 ? -12.316 -0.259 -11.823 1.00 96.06 186 TRP A C 1
ATOM 1411 O O . TRP A 1 186 ? -13.528 -0.084 -11.726 1.00 96.06 186 TRP A O 1
ATOM 1421 N N . ARG A 1 187 ? -11.631 -0.960 -10.921 1.00 95.56 187 ARG A N 1
ATOM 1422 C CA . ARG A 1 187 ? -12.250 -1.754 -9.853 1.00 95.56 187 ARG A CA 1
ATOM 1423 C C . ARG A 1 187 ? -11.551 -1.517 -8.519 1.00 95.56 187 ARG A C 1
ATOM 1425 O O . ARG A 1 187 ? -10.357 -1.230 -8.484 1.00 95.56 187 ARG A O 1
ATOM 1432 N N . ALA A 1 188 ? -12.269 -1.674 -7.411 1.00 96.06 188 ALA A N 1
ATOM 1433 C CA . ALA A 1 188 ? -11.617 -1.860 -6.115 1.00 96.06 188 ALA A CA 1
ATOM 1434 C C . ALA A 1 188 ? -10.873 -3.212 -6.088 1.00 96.06 188 ALA A C 1
ATOM 1436 O O . ALA A 1 188 ? -11.146 -4.084 -6.913 1.00 96.06 188 ALA A O 1
ATOM 1437 N N . PHE A 1 189 ? -9.920 -3.398 -5.174 1.00 97.12 189 PHE A N 1
ATOM 1438 C CA . PHE A 1 189 ? -8.978 -4.523 -5.233 1.00 97.12 189 PHE A CA 1
ATOM 1439 C C . PHE A 1 189 ? -9.633 -5.918 -5.223 1.00 97.12 189 PHE A C 1
ATOM 1441 O O . PHE A 1 189 ? -9.269 -6.768 -6.028 1.00 97.12 189 PHE A O 1
ATOM 1448 N N . GLU A 1 190 ? -10.615 -6.179 -4.358 1.00 95.12 190 GLU A N 1
ATOM 1449 C CA . GLU A 1 190 ? -11.295 -7.484 -4.295 1.00 95.12 190 GLU A CA 1
ATOM 1450 C C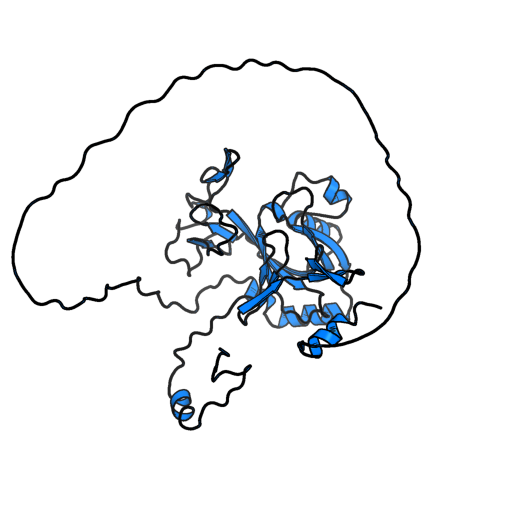 . GLU A 1 190 ? -12.133 -7.722 -5.563 1.00 95.12 190 GLU A C 1
ATOM 1452 O O . GLU A 1 190 ? -12.037 -8.787 -6.170 1.00 95.12 190 GLU A O 1
ATOM 1457 N N . ASN A 1 191 ? -12.841 -6.693 -6.051 1.00 94.06 191 ASN A N 1
ATOM 1458 C CA . ASN A 1 191 ? -13.548 -6.737 -7.338 1.00 94.06 191 ASN A CA 1
ATOM 1459 C C . ASN A 1 191 ? -12.585 -6.979 -8.518 1.00 94.06 191 ASN A C 1
ATOM 1461 O O . ASN A 1 191 ? -12.936 -7.656 -9.483 1.00 94.06 191 ASN A O 1
ATOM 1465 N N . TYR A 1 192 ? -11.373 -6.423 -8.456 1.00 96.38 192 TYR A N 1
ATOM 1466 C CA . TYR A 1 192 ? -10.316 -6.633 -9.443 1.00 96.38 192 TYR A CA 1
ATOM 1467 C C . TYR A 1 192 ? -9.812 -8.080 -9.432 1.00 96.38 192 TYR A C 1
ATOM 1469 O O . TYR A 1 192 ? -9.727 -8.706 -10.486 1.00 96.38 192 TYR A O 1
ATOM 1477 N N . VAL A 1 193 ? -9.542 -8.646 -8.253 1.00 96.12 193 VAL A N 1
ATOM 1478 C CA . VAL A 1 193 ? -9.130 -10.052 -8.114 1.00 96.12 193 VAL A CA 1
ATOM 1479 C C . VAL A 1 193 ? -10.229 -11.004 -8.601 1.00 96.12 193 VAL A C 1
ATOM 1481 O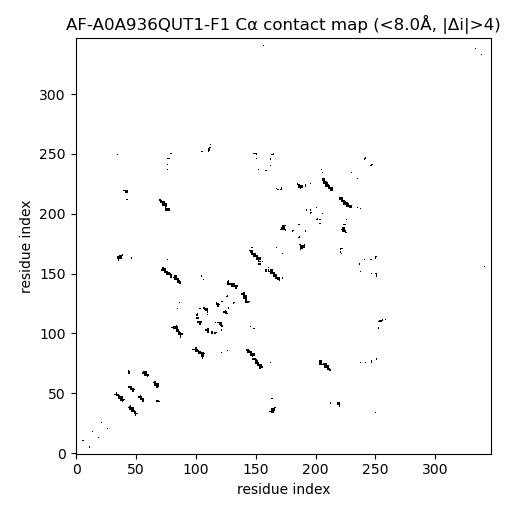 O . VAL A 1 193 ? -9.931 -11.986 -9.283 1.00 96.12 193 VAL A O 1
ATOM 1484 N N . ASP A 1 194 ? -11.497 -10.709 -8.310 1.00 94.62 194 ASP A N 1
ATOM 1485 C CA . ASP A 1 194 ? -12.633 -11.487 -8.817 1.00 94.62 194 ASP A CA 1
ATOM 1486 C C . ASP A 1 194 ? -12.753 -11.394 -10.344 1.00 94.62 194 ASP A C 1
ATOM 1488 O O . ASP A 1 194 ? -12.969 -12.411 -11.008 1.00 94.62 194 ASP A O 1
ATOM 1492 N N . PHE A 1 195 ? -12.537 -10.203 -10.912 1.00 94.75 195 PHE A N 1
ATOM 1493 C CA . PHE A 1 195 ? -12.463 -10.000 -12.359 1.00 94.75 195 PHE A CA 1
ATOM 1494 C C . PHE A 1 195 ? -11.333 -10.824 -12.990 1.00 94.75 195 PHE A C 1
ATOM 1496 O O . PHE A 1 195 ? -11.573 -11.523 -13.974 1.00 94.75 195 PHE A O 1
ATOM 1503 N N . LEU A 1 196 ? -10.127 -10.810 -12.416 1.00 96.56 196 LEU A N 1
ATOM 1504 C CA . LEU A 1 196 ? -9.007 -11.620 -12.902 1.00 96.56 196 LEU A CA 1
ATOM 1505 C C . LEU A 1 196 ? -9.344 -13.117 -12.887 1.00 96.56 196 LEU A C 1
ATOM 1507 O O . LEU A 1 196 ? -9.150 -13.805 -13.892 1.00 96.56 196 LEU A O 1
ATOM 1511 N N . ARG A 1 197 ? -9.921 -13.605 -11.782 1.00 96.19 197 ARG A N 1
ATOM 1512 C CA . ARG A 1 197 ? -10.338 -15.007 -11.641 1.00 96.19 197 ARG A CA 1
ATOM 1513 C C . ARG A 1 197 ? -11.384 -15.394 -12.688 1.00 96.19 197 ARG A C 1
ATOM 1515 O O . ARG A 1 197 ? -11.275 -16.457 -13.295 1.00 96.19 197 ARG A O 1
ATOM 1522 N N . GLY A 1 198 ? -12.376 -14.531 -12.913 1.00 96.06 198 GLY A N 1
ATOM 1523 C CA . GLY A 1 198 ? -13.430 -14.742 -13.909 1.00 96.06 198 GLY A CA 1
ATOM 1524 C C . GLY A 1 198 ? -12.918 -14.776 -15.353 1.00 96.06 198 GLY A C 1
ATOM 1525 O O . GLY A 1 198 ? -13.513 -15.449 -16.187 1.00 96.06 198 GLY A O 1
ATOM 1526 N N . ASN A 1 199 ? -11.791 -14.114 -15.632 1.00 95.44 199 ASN A N 1
ATOM 1527 C CA . ASN A 1 199 ? -11.144 -14.085 -16.948 1.00 95.44 199 ASN A CA 1
ATOM 1528 C C . ASN A 1 199 ? -9.992 -15.102 -17.086 1.00 95.44 199 ASN A C 1
ATOM 1530 O O . ASN A 1 199 ? -9.197 -15.021 -18.019 1.00 95.44 199 ASN A O 1
ATOM 1534 N N . GLY A 1 200 ? -9.893 -16.073 -16.171 1.00 93.94 200 GLY A N 1
ATOM 1535 C CA . GLY A 1 200 ? -8.958 -17.198 -16.276 1.00 93.94 200 GLY A CA 1
ATOM 1536 C C . GLY A 1 200 ? -7.549 -16.945 -15.732 1.00 93.94 200 GLY A C 1
ATOM 1537 O O . GLY A 1 200 ? -6.727 -17.865 -15.749 1.00 93.94 200 GLY A O 1
ATOM 1538 N N . ALA A 1 201 ? -7.256 -15.756 -15.197 1.00 95.19 201 ALA A N 1
ATOM 1539 C CA . ALA A 1 201 ? -5.995 -15.515 -14.507 1.00 95.19 201 ALA A CA 1
ATOM 1540 C C . ALA A 1 201 ? -5.980 -16.259 -13.162 1.00 95.19 201 ALA A C 1
ATOM 1542 O O . ALA A 1 201 ? -6.853 -16.081 -12.311 1.00 95.19 201 ALA A O 1
ATOM 1543 N N . LYS A 1 202 ? -4.967 -17.110 -12.970 1.00 93.44 202 LYS A N 1
ATOM 1544 C CA . LYS A 1 202 ? -4.799 -17.916 -11.748 1.00 93.44 202 LYS A CA 1
ATOM 1545 C C . LYS A 1 202 ? -3.956 -17.223 -10.680 1.00 93.44 202 LYS A C 1
ATOM 1547 O O . LYS A 1 202 ? -4.013 -17.618 -9.521 1.00 93.44 202 LYS A O 1
ATOM 1552 N N . HIS A 1 203 ? -3.173 -16.217 -11.067 1.00 94.25 203 HIS A N 1
ATOM 1553 C CA . HIS A 1 203 ? -2.231 -15.538 -10.187 1.00 94.25 203 HIS A CA 1
ATOM 1554 C C . HIS A 1 203 ? -2.134 -14.053 -10.541 1.00 94.25 203 HIS A C 1
ATOM 1556 O O . HIS A 1 203 ? -2.020 -13.708 -11.717 1.00 94.25 203 HIS A O 1
ATOM 1562 N N . THR A 1 204 ? -2.157 -13.168 -9.543 1.00 95.62 204 THR A N 1
ATOM 1563 C CA . THR A 1 204 ? -2.106 -11.711 -9.766 1.00 95.62 204 THR A CA 1
ATOM 1564 C C . THR A 1 204 ? -0.778 -11.268 -10.380 1.00 95.62 204 THR A C 1
ATOM 1566 O O . THR A 1 204 ? -0.767 -10.368 -11.213 1.00 95.62 204 THR A O 1
ATOM 1569 N N . ALA A 1 205 ? 0.315 -11.977 -10.072 1.00 96.00 205 ALA A N 1
ATOM 1570 C CA . ALA A 1 205 ? 1.650 -11.700 -10.607 1.00 96.00 205 ALA A CA 1
ATOM 1571 C C . ALA A 1 205 ? 1.855 -12.095 -12.083 1.00 96.00 205 ALA A C 1
ATOM 1573 O O . ALA A 1 205 ? 2.983 -12.245 -12.525 1.00 96.00 205 ALA A O 1
ATOM 1574 N N . THR A 1 206 ? 0.783 -12.327 -12.843 1.00 96.31 206 THR A N 1
ATOM 1575 C CA . THR A 1 206 ? 0.853 -12.624 -14.289 1.00 96.31 206 THR A CA 1
ATOM 1576 C C . THR A 1 206 ? 0.380 -11.456 -15.154 1.00 96.31 206 THR A C 1
ATOM 1578 O O . THR A 1 206 ? 0.481 -11.515 -16.379 1.00 96.31 206 THR A O 1
ATOM 1581 N N . ILE A 1 207 ? -0.130 -10.395 -14.520 1.00 97.62 207 ILE A N 1
ATOM 1582 C CA . ILE A 1 207 ? -0.814 -9.277 -15.166 1.00 97.62 207 ILE A CA 1
ATOM 1583 C C . ILE A 1 207 ? -0.162 -7.959 -14.750 1.00 97.62 207 ILE A C 1
ATOM 1585 O O . ILE A 1 207 ? -0.045 -7.656 -13.558 1.00 97.62 207 ILE A O 1
ATOM 1589 N N . VAL A 1 208 ? 0.168 -7.131 -15.739 1.00 97.75 208 VAL A N 1
ATOM 1590 C CA . VAL A 1 208 ? 0.472 -5.716 -15.523 1.00 97.75 208 VAL A CA 1
ATOM 1591 C C . VAL A 1 208 ? -0.814 -5.003 -15.123 1.00 97.75 208 VAL A C 1
ATOM 1593 O O . VAL A 1 208 ? -1.818 -5.008 -15.841 1.00 97.75 208 VAL A O 1
ATOM 1596 N N . THR A 1 209 ? -0.782 -4.403 -13.942 1.00 98.38 209 THR A N 1
ATOM 1597 C CA . THR A 1 209 ? -1.918 -3.765 -13.288 1.00 98.38 209 THR A CA 1
ATOM 1598 C C . THR A 1 209 ? -1.672 -2.267 -13.179 1.00 98.38 209 THR A C 1
ATOM 1600 O O . THR A 1 209 ? -0.665 -1.828 -12.625 1.00 98.38 209 THR A O 1
ATOM 1603 N N . LYS A 1 210 ? -2.624 -1.463 -13.646 1.00 97.88 210 LYS A N 1
ATOM 1604 C CA . LYS A 1 210 ? -2.630 -0.018 -13.411 1.00 97.88 210 LYS A CA 1
ATOM 1605 C C . LYS A 1 210 ? -3.313 0.296 -12.089 1.00 97.88 210 LYS A C 1
ATOM 1607 O O . LYS A 1 210 ? -4.390 -0.226 -11.807 1.00 97.88 210 LYS A O 1
ATOM 1612 N N . MET A 1 211 ? -2.715 1.194 -11.322 1.00 97.69 211 MET A N 1
ATOM 1613 C CA . MET A 1 211 ? -3.230 1.749 -10.075 1.00 97.69 211 MET A CA 1
ATOM 1614 C C . MET A 1 211 ? -3.386 3.258 -10.224 1.00 97.69 211 MET A C 1
ATOM 1616 O O . MET A 1 211 ? -2.453 3.934 -10.649 1.00 97.69 211 MET A O 1
ATOM 1620 N N . LYS A 1 212 ? -4.541 3.804 -9.844 1.00 96.31 212 LYS A N 1
ATOM 1621 C CA . LYS A 1 212 ? -4.751 5.258 -9.764 1.00 96.31 212 LYS A CA 1
ATOM 1622 C C . LYS A 1 212 ? -5.676 5.621 -8.611 1.00 96.31 212 LYS A C 1
ATOM 1624 O O . LYS A 1 212 ? -6.272 4.741 -7.987 1.00 96.31 212 LYS A O 1
ATOM 1629 N N . PHE A 1 213 ? -5.825 6.916 -8.361 1.00 96.19 213 PHE A N 1
ATOM 1630 C CA . PHE A 1 213 ? -6.811 7.427 -7.413 1.00 96.19 213 PHE A CA 1
ATOM 1631 C C . PHE A 1 213 ? -8.195 7.558 -8.054 1.00 96.19 213 PHE A C 1
ATOM 1633 O O . PHE A 1 213 ? -8.323 7.954 -9.212 1.00 96.19 213 PHE A O 1
ATOM 1640 N N . ASP A 1 214 ? -9.241 7.243 -7.292 1.00 93.69 214 ASP A N 1
ATOM 1641 C CA . ASP A 1 214 ? -10.623 7.512 -7.687 1.00 93.69 214 ASP A CA 1
ATOM 1642 C C . ASP A 1 214 ? -10.866 9.037 -7.716 1.00 93.69 214 ASP A C 1
ATOM 1644 O O . ASP A 1 214 ? -10.737 9.692 -6.670 1.00 93.69 214 ASP A O 1
ATOM 1648 N N . PRO A 1 215 ? -11.207 9.626 -8.880 1.00 91.44 215 PRO A N 1
ATOM 1649 C CA . PRO A 1 215 ? -11.459 11.062 -8.988 1.00 91.44 215 PRO A CA 1
ATOM 1650 C C . PRO A 1 215 ? -12.722 11.492 -8.229 1.00 91.44 215 PRO A C 1
ATOM 1652 O O . PRO A 1 215 ? -12.815 12.642 -7.810 1.00 91.44 215 PRO A O 1
ATOM 1655 N N . ASN A 1 216 ? -13.659 10.570 -7.985 1.00 89.75 216 ASN A N 1
ATOM 1656 C CA . ASN A 1 216 ? -14.923 10.854 -7.303 1.00 89.75 216 ASN A CA 1
ATOM 1657 C C . ASN A 1 216 ? -14.802 10.784 -5.771 1.00 89.75 216 ASN A C 1
ATOM 1659 O O . ASN A 1 216 ? -15.741 11.134 -5.055 1.00 89.75 216 ASN A O 1
ATOM 1663 N N . ALA A 1 217 ? -13.662 10.320 -5.245 1.00 89.44 217 ALA A N 1
ATOM 1664 C CA . ALA A 1 217 ? -13.412 10.237 -3.811 1.00 89.44 217 ALA A CA 1
ATOM 1665 C C . ALA A 1 217 ? -12.604 11.448 -3.318 1.00 89.44 217 ALA A C 1
ATOM 1667 O O . ALA A 1 217 ? -11.558 11.791 -3.868 1.00 89.44 217 ALA A O 1
ATOM 1668 N N . ASN A 1 218 ? -13.027 12.055 -2.208 1.00 89.00 218 ASN A N 1
ATOM 1669 C CA . ASN A 1 218 ? -12.287 13.128 -1.527 1.00 89.00 218 ASN A CA 1
ATOM 1670 C C . ASN A 1 218 ? -11.181 12.612 -0.580 1.00 89.00 218 ASN A C 1
ATOM 1672 O O . ASN A 1 218 ? -10.556 13.385 0.137 1.00 89.00 218 ASN A O 1
ATOM 1676 N N . TYR A 1 219 ? -10.931 11.306 -0.582 1.00 87.81 219 TYR A N 1
ATOM 1677 C CA . TYR A 1 21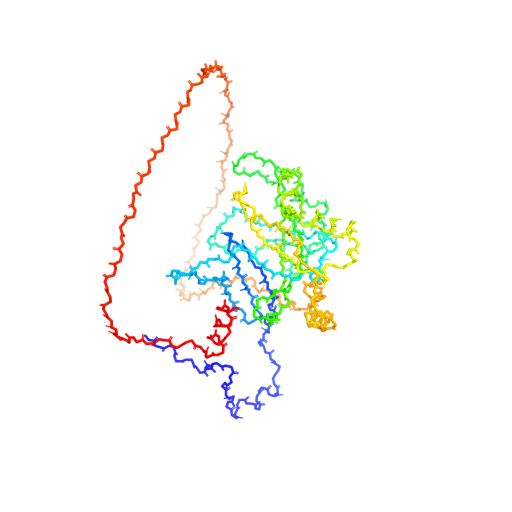9 ? -9.861 10.622 0.142 1.00 87.81 219 TYR A CA 1
ATOM 1678 C C . TYR A 1 219 ? -9.052 9.765 -0.846 1.00 87.81 219 TYR A C 1
ATOM 1680 O O . TYR A 1 219 ? -9.526 9.511 -1.957 1.00 87.81 219 TYR A O 1
ATOM 1688 N N . PRO A 1 220 ? -7.83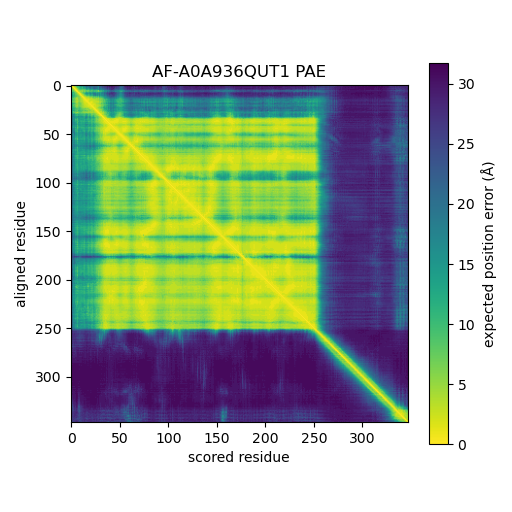4 9.309 -0.498 1.00 91.75 220 PRO A N 1
ATOM 1689 C CA . PRO A 1 220 ? -6.981 8.591 -1.438 1.00 91.75 220 PRO A CA 1
ATOM 1690 C C . PRO A 1 220 ? -7.430 7.130 -1.591 1.00 91.75 220 PRO A C 1
ATOM 1692 O O . PRO A 1 220 ? -6.876 6.207 -0.997 1.00 91.75 220 PRO A O 1
ATOM 1695 N N . LYS A 1 221 ? -8.497 6.929 -2.365 1.00 94.31 221 LYS A N 1
ATOM 1696 C CA . LYS A 1 221 ? -9.025 5.616 -2.735 1.00 94.31 221 LYS A CA 1
ATOM 1697 C C . LYS A 1 221 ? -8.306 5.108 -3.974 1.00 94.31 221 LYS A C 1
ATOM 1699 O O . LYS A 1 221 ? -8.360 5.763 -5.010 1.00 94.31 221 LYS A O 1
ATOM 1704 N N . VAL A 1 222 ? -7.671 3.949 -3.868 1.00 96.94 222 VAL A N 1
ATOM 1705 C CA . VAL A 1 222 ? -6.949 3.317 -4.973 1.00 96.94 222 VAL A CA 1
ATOM 1706 C C . VAL A 1 222 ? -7.885 2.387 -5.739 1.00 96.94 222 VAL A C 1
ATOM 1708 O O . VAL A 1 222 ? -8.616 1.596 -5.140 1.00 96.94 222 VAL A O 1
ATOM 1711 N N . ILE A 1 223 ? -7.841 2.480 -7.063 1.00 96.62 223 ILE A N 1
ATOM 1712 C CA . ILE A 1 223 ? -8.575 1.631 -8.003 1.00 96.62 223 ILE A CA 1
ATOM 1713 C C . ILE A 1 223 ? -7.606 0.993 -9.001 1.00 96.62 223 ILE A C 1
ATOM 1715 O O . ILE A 1 223 ? -6.563 1.562 -9.327 1.00 96.62 223 ILE A O 1
ATOM 1719 N N . PHE A 1 224 ? -7.970 -0.198 -9.468 1.00 98.06 224 PHE A N 1
ATOM 1720 C CA . PHE A 1 224 ? -7.126 -1.117 -10.224 1.00 98.06 224 PHE A CA 1
ATOM 1721 C C . PHE A 1 224 ? -7.738 -1.422 -11.587 1.00 98.06 224 PHE A C 1
ATOM 1723 O O . PHE A 1 224 ? -8.959 -1.536 -11.710 1.00 98.06 224 PHE A O 1
ATOM 1730 N N . SER A 1 225 ? -6.891 -1.590 -12.596 1.00 97.50 225 SER A N 1
ATOM 1731 C CA . SER A 1 225 ? -7.291 -2.010 -13.938 1.00 97.50 225 SER A CA 1
ATOM 1732 C C . SER A 1 225 ? -6.245 -2.954 -14.525 1.00 97.50 225 SER A C 1
ATOM 1734 O O . SER A 1 225 ? -5.048 -2.690 -14.404 1.00 97.50 225 SER A O 1
ATOM 1736 N N . ALA A 1 226 ? -6.683 -4.050 -15.146 1.00 97.44 226 ALA A N 1
ATOM 1737 C CA . ALA A 1 226 ? -5.788 -4.954 -15.867 1.00 97.44 226 ALA A CA 1
ATOM 1738 C C . ALA A 1 226 ? -5.392 -4.296 -17.191 1.00 97.44 226 ALA A C 1
ATOM 1740 O O . ALA A 1 226 ? -6.262 -3.838 -17.930 1.00 97.44 226 ALA A O 1
ATOM 1741 N N . GLU A 1 227 ? -4.097 -4.246 -17.489 1.00 96.38 227 GLU A N 1
ATOM 1742 C CA . GLU A 1 227 ? -3.596 -3.672 -18.738 1.00 96.38 227 GLU A CA 1
ATOM 1743 C C . GLU A 1 227 ? -3.249 -4.762 -19.748 1.00 96.38 227 GLU A C 1
ATOM 1745 O O . GLU A 1 227 ? -3.855 -4.827 -20.815 1.00 96.38 227 GLU A O 1
ATOM 1750 N N . ARG A 1 228 ? -2.307 -5.640 -19.398 1.00 96.19 228 ARG A N 1
ATOM 1751 C CA . ARG A 1 228 ? -1.855 -6.741 -20.255 1.00 96.19 228 ARG A CA 1
ATOM 1752 C C . ARG A 1 228 ? -1.237 -7.872 -19.440 1.00 96.19 228 ARG A C 1
ATOM 1754 O O . ARG A 1 228 ? -0.932 -7.698 -18.262 1.00 96.19 228 ARG A O 1
ATOM 1761 N N . TRP A 1 229 ? -1.028 -9.021 -20.076 1.00 97.06 229 TRP A N 1
ATOM 1762 C CA . TRP A 1 229 ? -0.166 -10.073 -19.535 1.00 97.06 229 TRP A CA 1
ATOM 1763 C C . TRP A 1 229 ? 1.291 -9.606 -19.486 1.00 97.06 229 TRP A C 1
ATOM 1765 O O . TRP A 1 229 ? 1.689 -8.725 -20.254 1.00 97.06 229 TRP A O 1
ATOM 1775 N N . LEU A 1 230 ? 2.069 -10.195 -18.578 1.00 96.31 230 LEU A N 1
ATOM 1776 C CA . LEU A 1 230 ? 3.511 -9.972 -18.533 1.00 96.31 230 LEU A CA 1
ATOM 1777 C C . LEU A 1 230 ? 4.201 -10.530 -19.774 1.00 96.31 230 LEU A C 1
ATOM 1779 O O . LEU A 1 230 ? 3.853 -11.604 -20.272 1.00 96.31 230 LEU A O 1
ATOM 1783 N N . GLU A 1 231 ? 5.205 -9.798 -20.233 1.00 95.88 231 GLU A N 1
ATOM 1784 C CA . GLU A 1 231 ? 6.131 -10.243 -21.265 1.00 95.88 231 GLU A CA 1
ATOM 1785 C C . GLU A 1 231 ? 7.134 -11.263 -20.682 1.00 95.88 231 GLU A C 1
ATOM 1787 O O . GLU A 1 231 ? 7.313 -11.331 -19.461 1.00 95.88 231 GLU A O 1
ATOM 1792 N N . PRO A 1 232 ? 7.787 -12.100 -21.514 1.00 95.56 232 PRO A N 1
ATOM 1793 C CA . PRO A 1 232 ? 8.677 -13.156 -21.023 1.00 95.56 232 PRO A CA 1
ATOM 1794 C C . PRO A 1 232 ? 9.826 -12.654 -20.134 1.00 95.56 232 PRO A C 1
ATOM 1796 O O . PRO A 1 232 ? 10.082 -13.242 -19.087 1.00 95.56 232 PRO A O 1
ATOM 1799 N N . ASN A 1 233 ? 10.461 -11.544 -20.516 1.00 93.88 233 ASN A N 1
ATOM 1800 C CA . ASN A 1 233 ? 11.500 -10.854 -19.743 1.00 93.88 233 ASN A CA 1
ATOM 1801 C C . ASN A 1 233 ? 10.975 -10.344 -18.390 1.00 93.88 233 ASN A C 1
ATOM 1803 O O . ASN A 1 233 ? 11.628 -10.508 -17.363 1.00 93.88 233 ASN A O 1
ATOM 1807 N N . GLU A 1 234 ? 9.774 -9.762 -18.362 1.00 95.00 234 GLU A N 1
ATOM 1808 C CA . GLU A 1 234 ? 9.166 -9.274 -17.121 1.00 95.00 234 GLU A CA 1
ATOM 1809 C C . GLU A 1 234 ? 8.828 -10.428 -16.174 1.00 95.00 234 GLU A C 1
ATOM 1811 O O . GLU A 1 234 ? 9.025 -10.347 -14.959 1.00 95.00 234 GLU A O 1
ATOM 1816 N N . LEU A 1 235 ? 8.349 -11.535 -16.741 1.00 95.06 235 LEU A N 1
ATOM 1817 C CA . LEU A 1 235 ? 8.007 -12.730 -15.988 1.00 95.06 235 LEU A CA 1
ATOM 1818 C C . LEU A 1 235 ? 9.238 -13.380 -15.340 1.00 95.06 235 LEU A C 1
ATOM 1820 O O . LEU A 1 235 ? 9.112 -13.931 -14.247 1.00 95.06 235 LEU A O 1
ATOM 1824 N N . GLU A 1 236 ? 10.409 -13.332 -15.976 1.00 94.50 236 GLU A N 1
ATOM 1825 C CA . GLU A 1 236 ? 11.665 -13.822 -15.387 1.00 94.50 236 GLU A CA 1
ATOM 1826 C C . GLU A 1 236 ? 12.047 -13.034 -14.133 1.00 94.50 236 GLU A C 1
ATOM 1828 O O . GLU A 1 236 ? 12.330 -13.638 -13.095 1.00 94.50 236 GLU A O 1
ATOM 1833 N N . VAL A 1 237 ? 11.952 -11.701 -14.182 1.00 94.00 237 VAL A N 1
ATOM 1834 C CA . VAL A 1 237 ? 12.188 -10.850 -13.006 1.00 94.00 237 VAL A CA 1
ATOM 1835 C C . VAL A 1 237 ? 11.181 -11.172 -11.906 1.00 94.00 237 VAL A C 1
ATOM 1837 O O . VAL A 1 237 ? 11.565 -11.395 -10.760 1.00 94.00 237 VAL A O 1
ATOM 1840 N N . VAL A 1 238 ? 9.893 -11.257 -12.242 1.00 94.69 238 VAL A N 1
ATOM 1841 C CA . VAL A 1 238 ? 8.832 -11.570 -11.273 1.00 94.69 238 VAL A CA 1
ATOM 1842 C C . VAL A 1 238 ? 9.055 -12.932 -10.611 1.00 94.69 238 VAL A C 1
ATOM 1844 O O . VAL A 1 238 ? 8.891 -13.045 -9.398 1.00 94.69 238 VAL A O 1
ATOM 1847 N N . LYS A 1 239 ? 9.471 -13.954 -11.368 1.00 94.44 239 LYS A N 1
ATOM 1848 C CA . LYS A 1 239 ? 9.812 -15.274 -10.816 1.00 94.44 239 LYS A CA 1
ATOM 1849 C C . LYS A 1 239 ? 10.988 -15.198 -9.850 1.00 94.44 239 LYS A C 1
ATOM 1851 O O . LYS A 1 239 ? 10.844 -15.657 -8.721 1.00 94.44 239 LYS A O 1
ATOM 1856 N N . ALA A 1 240 ? 12.086 -14.553 -10.244 1.00 93.88 240 ALA A N 1
ATOM 1857 C CA . ALA A 1 240 ? 13.261 -14.404 -9.386 1.00 93.88 240 ALA A CA 1
ATOM 1858 C C . ALA A 1 240 ? 12.913 -13.724 -8.047 1.00 93.88 240 ALA A C 1
ATOM 1860 O O . ALA A 1 240 ? 13.318 -14.198 -6.988 1.00 93.88 240 ALA A O 1
ATOM 1861 N N . ARG A 1 241 ? 12.079 -12.673 -8.077 1.00 91.81 241 ARG A N 1
ATOM 1862 C CA . ARG A 1 241 ? 11.605 -11.964 -6.870 1.00 91.81 241 ARG A CA 1
ATOM 1863 C C . ARG A 1 241 ? 10.606 -12.761 -6.024 1.00 91.81 241 ARG A C 1
ATOM 1865 O O . ARG A 1 241 ? 10.378 -12.430 -4.868 1.00 91.81 241 ARG A O 1
ATOM 1872 N N . MET A 1 242 ? 9.923 -13.751 -6.593 1.00 90.25 242 MET A N 1
ATOM 1873 C CA . MET A 1 242 ? 9.068 -14.648 -5.805 1.00 90.25 242 MET A CA 1
ATOM 1874 C C . MET A 1 242 ? 9.892 -15.752 -5.137 1.00 90.25 242 MET A C 1
ATOM 1876 O O . MET A 1 242 ? 9.563 -16.165 -4.028 1.00 90.25 242 MET A O 1
ATOM 1880 N N . GLU A 1 243 ? 10.955 -16.215 -5.796 1.00 92.25 243 GLU A N 1
ATOM 1881 C CA . GLU A 1 243 ? 11.833 -17.285 -5.310 1.00 92.25 243 GLU A CA 1
ATOM 1882 C C . GLU A 1 243 ? 12.829 -16.808 -4.242 1.00 92.25 243 GLU A C 1
ATOM 1884 O O . GLU A 1 243 ? 13.191 -17.591 -3.366 1.00 92.25 243 GLU A O 1
ATOM 1889 N N . ASP A 1 244 ? 13.228 -15.531 -4.258 1.00 89.38 244 ASP A N 1
ATOM 1890 C CA . ASP A 1 244 ? 14.150 -14.951 -3.266 1.00 89.38 244 ASP A CA 1
ATOM 1891 C C . ASP A 1 244 ? 13.541 -14.769 -1.856 1.00 89.38 244 ASP A C 1
ATOM 1893 O O . ASP A 1 244 ? 14.248 -14.412 -0.914 1.00 89.38 244 ASP A O 1
ATOM 1897 N N . GLY A 1 245 ? 12.236 -15.015 -1.688 1.00 85.62 245 GLY A N 1
ATOM 1898 C CA . GLY A 1 245 ? 11.524 -14.879 -0.411 1.00 85.62 245 GLY A CA 1
ATOM 1899 C C . GLY A 1 245 ? 11.202 -13.435 0.003 1.00 85.62 245 GLY A C 1
ATOM 1900 O O . GLY A 1 245 ? 10.545 -13.221 1.029 1.00 85.62 245 GLY A O 1
ATOM 1901 N N . SER A 1 246 ? 11.581 -12.431 -0.794 1.00 86.50 246 SER A N 1
ATOM 1902 C CA . SER A 1 246 ? 11.287 -11.020 -0.517 1.00 86.50 246 SER A CA 1
ATOM 1903 C C . SER A 1 246 ? 9.781 -10.753 -0.492 1.00 86.50 246 SER A C 1
ATOM 1905 O O . SER A 1 246 ? 9.284 -10.077 0.400 1.00 86.50 246 SER A O 1
ATOM 1907 N N . VAL A 1 247 ? 9.004 -11.344 -1.404 1.00 90.06 247 VAL A N 1
ATOM 1908 C CA . VAL A 1 247 ? 7.543 -11.144 -1.441 1.00 90.06 247 VAL A CA 1
ATOM 1909 C C . VAL A 1 247 ? 6.853 -11.732 -0.206 1.00 90.06 247 VAL A C 1
ATOM 1911 O O . VAL A 1 247 ? 5.961 -11.093 0.354 1.00 90.06 247 VAL A O 1
ATOM 1914 N N . ALA A 1 248 ? 7.270 -12.924 0.229 1.00 89.06 248 ALA A N 1
ATOM 1915 C CA . ALA A 1 248 ? 6.693 -13.593 1.392 1.00 89.06 248 ALA A CA 1
ATOM 1916 C C . ALA A 1 248 ? 7.012 -12.828 2.685 1.00 89.06 248 ALA A C 1
ATOM 1918 O O . ALA A 1 248 ? 6.091 -12.479 3.421 1.00 89.06 248 ALA A O 1
ATOM 1919 N N . SER A 1 249 ? 8.279 -12.459 2.897 1.00 87.62 249 SER A N 1
ATOM 1920 C CA . SER A 1 249 ? 8.714 -11.702 4.084 1.00 87.62 249 SER A CA 1
ATOM 1921 C C . SER A 1 249 ? 8.025 -10.337 4.228 1.00 87.62 249 SER A C 1
ATOM 1923 O O . SER A 1 249 ? 7.794 -9.872 5.340 1.00 87.62 249 SER A O 1
ATOM 1925 N N . LEU A 1 250 ? 7.618 -9.700 3.123 1.00 89.06 250 LEU A N 1
ATOM 1926 C CA . LEU A 1 250 ? 6.838 -8.457 3.170 1.00 89.06 250 LEU A CA 1
ATOM 1927 C C . LEU A 1 250 ? 5.385 -8.659 3.634 1.00 89.06 250 LEU A C 1
ATOM 1929 O O . LEU A 1 250 ? 4.767 -7.712 4.130 1.00 89.06 250 LEU A O 1
ATOM 1933 N N . LEU A 1 251 ? 4.806 -9.845 3.433 1.00 86.44 251 LEU A N 1
ATOM 1934 C CA . LEU A 1 251 ? 3.439 -10.172 3.860 1.00 86.44 251 LEU A CA 1
ATOM 1935 C C . LEU A 1 251 ? 3.380 -10.874 5.211 1.00 86.44 251 LEU A C 1
ATOM 1937 O O . LEU A 1 251 ? 2.324 -10.834 5.851 1.00 86.44 251 LEU A O 1
ATOM 1941 N N . GLU A 1 252 ? 4.467 -11.525 5.611 1.00 73.75 252 GLU A N 1
ATOM 1942 C CA . GLU A 1 252 ? 4.559 -12.198 6.892 1.00 73.75 252 GLU A CA 1
ATOM 1943 C C . GLU A 1 252 ? 4.365 -11.210 8.043 1.00 73.75 252 GLU A C 1
ATOM 1945 O O . GLU A 1 252 ? 4.779 -10.049 8.028 1.00 73.75 252 GLU A O 1
ATOM 1950 N N . VAL A 1 253 ? 3.635 -11.699 9.039 1.00 59.28 253 VAL A N 1
ATOM 1951 C CA . VAL A 1 253 ? 3.471 -11.041 10.326 1.00 59.28 253 VAL A CA 1
ATOM 1952 C C . VAL A 1 253 ? 4.840 -11.099 10.987 1.00 59.28 253 VAL A C 1
ATOM 1954 O O . VAL A 1 253 ? 5.373 -12.198 11.112 1.00 59.28 253 VAL A O 1
ATOM 1957 N N . ASP A 1 254 ? 5.399 -9.959 11.400 1.00 48.41 254 ASP A N 1
ATOM 1958 C CA . ASP A 1 254 ? 6.607 -9.904 12.234 1.00 48.41 254 ASP A CA 1
ATOM 1959 C C . ASP A 1 254 ? 6.349 -10.678 13.544 1.00 48.41 254 ASP A C 1
ATOM 1961 O O . ASP A 1 254 ? 5.954 -10.125 14.574 1.00 48.41 254 ASP A O 1
ATOM 1965 N N . VAL A 1 255 ? 6.517 -11.999 13.500 1.00 33.94 255 VAL A N 1
ATOM 1966 C CA . VAL A 1 255 ? 6.559 -12.874 14.662 1.00 33.94 255 VAL A CA 1
ATOM 1967 C C . VAL A 1 255 ? 8.007 -12.867 15.122 1.00 33.94 255 VAL A C 1
ATOM 1969 O O . VAL A 1 255 ? 8.815 -13.692 14.722 1.00 33.94 255 VAL A O 1
ATOM 1972 N N . ALA A 1 256 ? 8.295 -11.898 15.986 1.00 37.19 256 ALA A N 1
ATOM 1973 C CA . ALA A 1 256 ? 9.409 -11.901 16.921 1.00 37.19 256 ALA A CA 1
ATOM 1974 C C . ALA A 1 256 ? 10.819 -12.072 16.328 1.00 37.19 256 ALA A C 1
ATOM 1976 O O . ALA A 1 256 ? 11.410 -13.145 16.411 1.00 37.19 256 ALA A O 1
ATOM 1977 N N . THR A 1 257 ? 11.453 -10.941 16.016 1.00 29.52 257 THR A N 1
ATOM 1978 C CA . THR A 1 257 ? 12.849 -10.746 16.426 1.00 29.52 257 THR A CA 1
ATOM 1979 C C . THR A 1 257 ? 13.110 -9.274 16.732 1.00 29.52 257 THR A C 1
ATOM 1981 O O . THR A 1 257 ? 12.987 -8.415 15.866 1.00 29.52 257 THR A O 1
ATOM 1984 N N . SER A 1 258 ? 13.497 -9.022 17.987 1.00 30.16 258 SER A N 1
ATOM 1985 C CA . SER A 1 258 ? 13.916 -7.759 18.625 1.00 30.16 258 SER A CA 1
ATOM 1986 C C . SER A 1 258 ? 12.868 -7.050 19.500 1.00 30.16 258 SER A C 1
ATOM 1988 O O . SER A 1 258 ? 12.290 -6.024 19.164 1.00 30.16 258 SER A O 1
ATOM 1990 N N . THR A 1 259 ? 12.697 -7.582 20.713 1.00 30.58 259 THR A N 1
ATOM 1991 C CA . THR A 1 259 ? 12.502 -6.739 21.902 1.00 30.58 259 THR A CA 1
ATOM 1992 C C . THR A 1 259 ? 13.889 -6.238 22.307 1.00 30.58 259 THR A C 1
ATOM 1994 O O . THR A 1 259 ? 14.786 -7.053 22.526 1.00 30.58 259 THR A O 1
ATOM 1997 N N . PRO A 1 260 ? 14.093 -4.921 22.404 1.00 35.94 260 PRO A N 1
ATOM 1998 C CA . PRO A 1 260 ? 14.252 -4.364 23.742 1.00 35.94 260 PRO A CA 1
ATOM 1999 C C . PRO A 1 260 ? 13.134 -3.373 24.033 1.00 35.94 260 PRO A C 1
ATOM 2001 O O . PRO A 1 260 ? 12.849 -2.478 23.241 1.00 35.94 260 PRO A O 1
ATOM 2004 N N . ALA A 1 261 ? 12.533 -3.540 25.208 1.00 32.19 261 ALA A N 1
ATOM 2005 C CA . ALA A 1 261 ? 11.674 -2.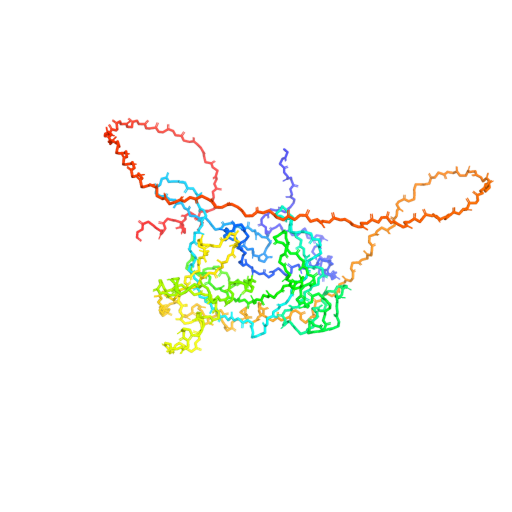548 25.819 1.00 32.19 261 ALA A CA 1
ATOM 2006 C C . ALA A 1 261 ? 12.374 -1.183 25.798 1.00 32.19 261 ALA A C 1
ATOM 2008 O O . ALA A 1 261 ? 13.519 -1.058 26.243 1.00 32.19 261 ALA A O 1
ATOM 2009 N N . LEU A 1 262 ? 11.675 -0.160 25.309 1.00 31.89 262 LEU A N 1
ATOM 2010 C CA . LEU A 1 262 ? 12.031 1.214 25.620 1.00 31.89 262 LEU A CA 1
ATOM 2011 C C . LEU A 1 262 ? 11.986 1.360 27.151 1.00 31.89 262 LEU A C 1
ATOM 2013 O O . LEU A 1 262 ? 10.948 1.069 27.754 1.00 31.89 262 LEU A O 1
ATOM 2017 N N . PRO A 1 263 ? 13.072 1.788 27.820 1.00 38.00 263 PRO A N 1
ATOM 2018 C CA . PRO A 1 263 ? 12.945 2.238 29.194 1.00 38.00 263 PRO A CA 1
ATOM 2019 C C . PRO A 1 263 ? 11.974 3.431 29.207 1.00 38.00 263 PRO A C 1
ATOM 2021 O O . PRO A 1 263 ? 12.053 4.287 28.317 1.00 38.00 263 PRO A O 1
ATOM 2024 N N . PRO A 1 264 ? 11.039 3.498 30.172 1.00 36.94 264 PRO A N 1
ATOM 2025 C CA . PRO A 1 264 ? 10.132 4.626 30.283 1.00 36.94 264 PRO A CA 1
ATOM 2026 C C . PRO A 1 264 ? 10.937 5.922 30.353 1.00 36.94 264 PRO A C 1
ATOM 2028 O O . PRO A 1 264 ? 11.955 6.017 31.041 1.00 36.94 264 PRO A O 1
ATOM 2031 N N . ALA A 1 265 ? 10.467 6.913 29.601 1.00 34.69 265 ALA A N 1
ATOM 2032 C CA . ALA A 1 265 ? 11.022 8.246 29.611 1.00 34.69 265 ALA A CA 1
ATOM 2033 C C . ALA A 1 265 ? 11.105 8.787 31.049 1.00 34.69 265 ALA A C 1
ATOM 2035 O O . ALA A 1 265 ? 10.105 8.852 31.762 1.00 34.69 265 ALA A O 1
ATOM 2036 N N . SER A 1 266 ? 12.307 9.268 31.373 1.00 34.69 266 SER A N 1
ATOM 2037 C CA . SER A 1 266 ? 12.678 10.118 32.506 1.00 34.69 266 SER A CA 1
ATOM 2038 C C . SER A 1 266 ? 12.941 9.418 33.846 1.00 34.69 266 SER A C 1
ATOM 2040 O O . SER A 1 266 ? 12.076 8.773 34.435 1.00 34.69 266 SER A O 1
ATOM 2042 N N . PRO A 1 267 ? 14.129 9.688 34.404 1.00 36.28 267 PRO A N 1
ATOM 2043 C CA . PRO A 1 267 ? 14.144 10.475 35.626 1.00 36.28 267 PRO A CA 1
ATOM 2044 C C . PRO A 1 267 ? 14.657 11.888 35.349 1.00 36.28 267 PRO A C 1
ATOM 2046 O O . PRO A 1 267 ? 15.584 12.111 34.568 1.00 36.28 267 PRO A O 1
ATOM 2049 N N . ALA A 1 268 ? 13.998 12.842 35.998 1.00 34.19 268 ALA A N 1
ATOM 2050 C CA . ALA A 1 268 ? 14.410 14.226 36.089 1.00 34.19 268 ALA A CA 1
ATOM 2051 C C . ALA A 1 268 ? 15.875 14.324 36.538 1.00 34.19 268 ALA A C 1
ATOM 2053 O O . ALA A 1 268 ? 16.303 13.625 37.455 1.00 34.19 268 ALA A O 1
ATOM 2054 N N . VAL A 1 269 ? 16.627 15.216 35.895 1.00 35.69 269 VAL A N 1
ATOM 2055 C CA . VAL A 1 269 ? 17.939 15.645 36.376 1.00 35.69 269 VAL A CA 1
ATOM 2056 C C . VAL A 1 269 ? 17.721 16.383 37.693 1.00 35.69 269 VAL A C 1
ATOM 2058 O O . VAL A 1 269 ? 17.128 17.460 37.733 1.00 35.69 269 VAL A O 1
ATOM 2061 N N . GLU A 1 270 ? 18.183 15.759 38.767 1.00 33.38 270 GLU A N 1
ATOM 2062 C CA . GLU A 1 270 ? 18.265 16.305 40.112 1.00 33.38 270 GLU A CA 1
ATOM 2063 C C . GLU A 1 270 ? 19.395 17.348 40.138 1.00 33.38 270 GLU A C 1
ATOM 2065 O O . GLU A 1 270 ? 20.582 17.026 40.175 1.00 33.38 270 GLU A O 1
ATOM 2070 N N . THR A 1 271 ? 19.033 18.628 40.046 1.00 29.83 271 THR A N 1
ATOM 2071 C CA . THR A 1 271 ? 19.930 19.727 40.408 1.00 29.83 271 THR A CA 1
ATOM 2072 C C . THR A 1 271 ? 20.130 19.712 41.917 1.00 29.83 271 THR A C 1
ATOM 2074 O O . THR A 1 271 ? 19.190 19.965 42.670 1.00 29.83 271 THR A O 1
ATOM 2077 N N . ALA A 1 272 ? 21.362 19.453 42.345 1.00 30.03 272 ALA A N 1
ATOM 2078 C CA . ALA A 1 272 ? 21.802 19.665 43.713 1.00 30.03 272 ALA A CA 1
ATOM 2079 C C . ALA A 1 272 ? 21.654 21.150 44.093 1.00 30.03 272 ALA A C 1
ATOM 2081 O O . ALA A 1 272 ? 22.357 22.011 43.562 1.00 30.03 272 ALA A O 1
ATOM 2082 N N . VAL A 1 273 ? 20.753 21.438 45.032 1.00 35.28 273 VAL A N 1
ATOM 2083 C CA . VAL A 1 273 ? 20.769 22.650 45.856 1.00 35.28 273 VAL A CA 1
ATOM 2084 C C . VAL A 1 273 ? 20.757 22.191 47.309 1.00 35.28 273 VAL A C 1
ATOM 2086 O O . VAL A 1 273 ? 19.948 21.357 47.708 1.00 35.28 273 VAL A O 1
ATOM 2089 N N . VAL A 1 274 ? 21.719 22.711 48.062 1.00 34.28 274 VAL A N 1
ATOM 2090 C CA . VAL A 1 274 ? 21.964 22.443 49.477 1.00 34.28 274 VAL A CA 1
ATOM 2091 C C . VAL A 1 274 ? 20.842 23.043 50.337 1.00 34.28 274 VAL A C 1
ATOM 2093 O O . VAL A 1 274 ? 20.578 24.236 50.258 1.00 34.28 274 VAL A O 1
ATOM 2096 N N . GLU A 1 275 ? 20.202 22.162 51.109 1.00 32.47 275 GLU A N 1
ATOM 2097 C CA . GLU A 1 275 ? 19.742 22.278 52.507 1.00 32.47 275 GLU A CA 1
ATOM 2098 C C . GLU A 1 275 ? 19.099 23.588 53.016 1.00 32.47 275 GLU A C 1
ATOM 2100 O O . GLU A 1 275 ? 19.794 24.558 53.286 1.00 32.47 275 GLU A O 1
ATOM 2105 N N . GLU A 1 276 ? 17.789 23.538 53.316 1.00 33.50 276 GLU A N 1
ATOM 2106 C CA . GLU A 1 276 ? 17.242 23.859 54.653 1.00 33.50 276 GLU A CA 1
ATOM 2107 C C . GLU A 1 276 ? 15.834 23.230 54.836 1.00 33.50 276 GLU A C 1
ATOM 2109 O O . GLU A 1 276 ? 15.015 23.197 53.917 1.00 33.50 276 GLU A O 1
ATOM 2114 N N . ALA A 1 277 ? 15.571 22.675 56.022 1.00 35.94 277 ALA A N 1
ATOM 2115 C CA . ALA A 1 277 ? 14.347 21.976 56.457 1.00 35.94 277 ALA A CA 1
ATOM 2116 C C . ALA A 1 277 ? 13.394 22.925 57.249 1.00 35.94 277 ALA A C 1
ATOM 2118 O O . ALA A 1 277 ? 13.798 24.045 57.539 1.00 35.94 277 ALA A O 1
ATOM 2119 N N . PRO A 1 278 ? 12.241 22.496 57.824 1.00 43.19 278 PRO A N 1
ATOM 2120 C CA . PRO A 1 278 ? 11.117 21.708 57.288 1.00 43.19 278 PRO A CA 1
ATOM 2121 C C . PRO A 1 278 ? 9.688 22.270 57.608 1.00 43.19 278 PRO A C 1
ATOM 2123 O O . PRO A 1 278 ? 9.483 22.963 58.597 1.00 43.19 278 PRO A O 1
ATOM 2126 N N . ALA A 1 279 ? 8.694 21.770 56.841 1.00 41.12 279 ALA A N 1
ATOM 2127 C CA . ALA A 1 279 ? 7.280 21.436 57.186 1.00 41.12 279 ALA A CA 1
ATOM 2128 C C . ALA A 1 279 ? 6.240 22.535 57.562 1.00 41.12 279 ALA A C 1
ATOM 2130 O O . ALA A 1 279 ? 6.604 23.612 58.019 1.00 41.12 279 ALA A O 1
ATOM 2131 N N . PRO A 1 280 ? 4.916 22.219 57.593 1.00 43.62 280 PRO A N 1
ATOM 2132 C CA . PRO A 1 280 ? 4.024 21.483 56.665 1.00 43.62 280 PRO A CA 1
ATOM 2133 C C . PRO A 1 280 ? 2.836 22.393 56.202 1.00 43.62 280 PRO A C 1
ATOM 2135 O O . PRO A 1 280 ? 2.836 23.575 56.510 1.00 43.62 280 PRO A O 1
ATOM 2138 N N . VAL A 1 281 ? 1.842 21.971 55.393 1.00 38.75 281 VAL A N 1
ATOM 2139 C CA . VAL A 1 281 ? 0.436 21.718 55.828 1.00 38.75 281 VAL A CA 1
ATOM 2140 C C . VAL A 1 281 ? -0.479 21.397 54.609 1.00 38.75 281 VAL A C 1
ATOM 2142 O O . VAL A 1 281 ? -0.526 22.149 53.644 1.00 38.75 281 VAL A O 1
ATOM 2145 N N . ALA A 1 282 ? -1.226 20.290 54.741 1.00 36.66 282 ALA A N 1
ATOM 2146 C CA . ALA A 1 282 ? -2.581 19.928 54.264 1.00 36.66 282 ALA A CA 1
ATOM 2147 C C . ALA A 1 282 ? -3.038 19.996 52.779 1.00 36.66 282 ALA A C 1
ATOM 2149 O O . ALA A 1 282 ? -3.119 21.039 52.141 1.00 36.66 282 ALA A O 1
ATOM 2150 N N . ALA A 1 283 ? -3.561 18.847 52.324 1.00 32.97 283 ALA A N 1
ATOM 2151 C CA . ALA A 1 283 ? -4.646 18.702 51.338 1.00 32.97 283 ALA A CA 1
ATOM 2152 C C . ALA A 1 283 ? -6.018 19.042 51.998 1.00 32.97 283 ALA A C 1
ATOM 2154 O O . ALA A 1 283 ? -6.073 18.982 53.229 1.00 32.97 283 ALA A O 1
ATOM 2155 N N . PRO A 1 284 ? -7.138 19.327 51.277 1.00 38.03 284 PRO A N 1
ATOM 2156 C CA . PRO A 1 284 ? -7.786 18.342 50.390 1.00 38.03 284 PRO A CA 1
ATOM 2157 C C . PRO A 1 284 ? -8.542 18.872 49.133 1.00 38.03 284 PRO A C 1
ATOM 2159 O O . PRO A 1 284 ? -9.050 19.982 49.090 1.00 38.03 284 PRO A O 1
ATOM 2162 N N . LYS A 1 285 ? -8.594 17.994 48.115 1.00 37.16 285 LYS A N 1
ATOM 2163 C CA . LYS A 1 285 ? -9.698 17.484 47.247 1.00 37.16 285 LYS A CA 1
ATOM 2164 C C . LYS A 1 285 ? -11.105 18.179 47.124 1.00 37.16 285 LYS A C 1
ATOM 2166 O O . LYS A 1 285 ? -11.471 19.012 47.935 1.00 37.16 285 LYS A O 1
ATOM 2171 N N . PRO A 1 286 ? -11.921 17.801 46.096 1.00 40.94 286 PRO A N 1
ATOM 2172 C CA . PRO A 1 286 ? -12.638 18.686 45.156 1.00 40.94 286 PRO A CA 1
ATOM 2173 C C . PRO A 1 286 ? -14.186 18.655 45.252 1.00 40.94 286 PRO A C 1
ATOM 2175 O O . PRO A 1 286 ? -14.752 17.821 45.953 1.00 40.94 286 PRO A O 1
ATOM 2178 N N . ALA A 1 287 ? -14.874 19.477 44.442 1.00 33.97 287 ALA A N 1
ATOM 2179 C CA . ALA A 1 287 ? -16.337 19.477 44.252 1.00 33.97 287 ALA A CA 1
ATOM 2180 C C . ALA A 1 287 ? -16.682 19.814 42.772 1.00 33.97 287 ALA A C 1
ATOM 2182 O O . ALA A 1 287 ? -16.238 20.832 42.251 1.00 33.97 287 ALA A O 1
ATOM 2183 N N . THR A 1 288 ? -17.124 18.832 41.970 1.00 30.69 288 THR A N 1
ATOM 2184 C CA . THR A 1 288 ? -18.517 18.534 41.529 1.00 30.69 288 THR A CA 1
ATOM 2185 C C . THR A 1 288 ? -19.054 19.307 40.301 1.00 30.69 288 THR A C 1
ATOM 2187 O O . THR A 1 288 ? -19.344 20.494 40.329 1.00 30.69 288 THR A O 1
ATOM 2190 N N . LYS A 1 289 ? -19.258 18.543 39.214 1.00 28.80 289 LYS A N 1
ATOM 2191 C CA . LYS A 1 289 ? -20.296 18.679 38.157 1.00 28.80 289 LYS A CA 1
ATOM 2192 C C . LYS A 1 289 ? -21.676 18.237 38.729 1.00 28.80 289 LYS A C 1
ATOM 2194 O O . LYS A 1 289 ? -21.666 17.716 39.845 1.00 28.80 289 LYS A O 1
ATOM 2199 N N . PRO A 1 290 ? -22.800 18.144 37.971 1.00 43.88 290 PRO A N 1
ATOM 2200 C CA . PRO A 1 290 ? -23.305 18.852 36.768 1.00 43.88 290 PRO A CA 1
ATOM 2201 C C . PRO A 1 290 ? -24.839 19.155 36.825 1.00 43.88 290 PRO A C 1
ATOM 2203 O O . PRO A 1 290 ? -25.535 18.625 37.680 1.00 43.88 290 PRO A O 1
ATOM 2206 N N . ALA A 1 291 ? -25.386 19.902 35.852 1.00 30.25 291 ALA A N 1
ATOM 2207 C CA . ALA A 1 291 ? -26.787 19.873 35.344 1.00 30.25 291 ALA A CA 1
ATOM 2208 C C . ALA A 1 291 ? -26.967 21.094 34.405 1.00 30.25 291 ALA A C 1
ATOM 2210 O O . ALA A 1 291 ? -26.358 22.119 34.667 1.00 30.25 291 ALA A O 1
ATOM 2211 N N . THR A 1 292 ? -27.705 21.156 33.292 1.00 29.88 292 THR A N 1
ATOM 2212 C CA . THR A 1 292 ? -28.730 20.319 32.648 1.00 29.88 292 THR A CA 1
ATOM 2213 C C . THR A 1 292 ? -28.988 20.916 31.247 1.00 29.88 292 THR A C 1
ATOM 2215 O O . THR A 1 292 ? -2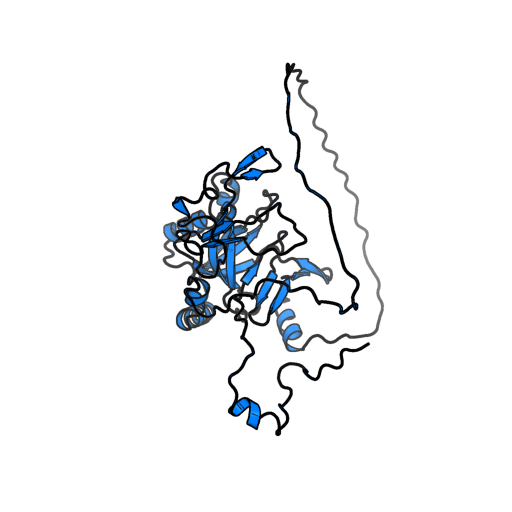9.117 22.128 31.106 1.00 29.88 292 THR A O 1
ATOM 2218 N N . LYS A 1 293 ? -29.095 20.074 30.211 1.00 28.55 293 LYS A N 1
ATOM 2219 C CA . LYS A 1 293 ? -29.936 20.296 29.000 1.00 28.55 293 LYS A CA 1
ATOM 2220 C C . LYS A 1 293 ? -31.379 19.838 29.376 1.00 28.55 293 LYS A C 1
ATOM 2222 O O . LYS A 1 293 ? -31.475 19.210 30.432 1.00 28.55 293 LYS A O 1
ATOM 2227 N N . PRO A 1 294 ? -32.466 19.959 28.571 1.00 40.94 294 PRO A N 1
ATOM 2228 C CA . PRO A 1 294 ? -32.584 20.460 27.192 1.00 40.94 294 PRO A CA 1
ATOM 2229 C C . PRO A 1 294 ? -33.886 21.231 26.844 1.00 40.94 294 PRO A C 1
ATOM 2231 O O . PRO A 1 294 ? -34.882 21.136 27.544 1.00 40.94 294 PRO A O 1
ATOM 2234 N N . ALA A 1 295 ? -33.938 21.864 25.664 1.00 31.03 295 ALA A N 1
ATOM 2235 C CA . ALA A 1 295 ? -35.173 21.940 24.869 1.00 31.03 295 ALA A CA 1
ATOM 2236 C C . ALA A 1 295 ? -34.880 22.272 23.394 1.00 31.03 295 ALA A C 1
ATOM 2238 O O . ALA A 1 295 ? -34.166 23.218 23.079 1.00 31.03 295 ALA A O 1
ATOM 2239 N N . LYS A 1 296 ? -35.452 21.461 22.502 1.00 30.92 296 LYS A N 1
ATOM 2240 C CA . LYS A 1 296 ? -35.675 21.674 21.061 1.00 30.92 296 LYS A CA 1
ATOM 2241 C C . LYS A 1 296 ? -37.204 21.630 20.908 1.00 30.92 296 LYS A C 1
ATOM 2243 O O . LYS A 1 296 ? -37.805 20.800 21.593 1.00 30.92 296 LYS A O 1
ATOM 2248 N N . PRO A 1 297 ? -37.856 22.477 20.100 1.00 37.28 297 PRO A N 1
ATOM 2249 C CA . PRO A 1 297 ? -38.266 22.090 18.732 1.00 37.28 297 PRO A CA 1
ATOM 2250 C C . PRO A 1 297 ? -38.255 23.347 17.812 1.00 37.28 297 PRO A C 1
ATOM 2252 O O . PRO A 1 297 ? -37.896 24.416 18.276 1.00 37.28 297 PRO A O 1
ATOM 2255 N N . ALA A 1 298 ? -38.541 23.409 16.515 1.00 31.80 298 ALA A N 1
ATOM 2256 C CA . ALA A 1 298 ? -39.074 22.552 15.466 1.00 31.80 298 ALA A CA 1
ATOM 2257 C C . ALA A 1 298 ? -38.564 23.123 14.115 1.00 31.80 298 ALA A C 1
ATOM 2259 O O . ALA A 1 298 ? -38.119 24.267 14.049 1.00 31.80 298 ALA A O 1
ATOM 2260 N N . LYS A 1 299 ? -38.652 22.337 13.035 1.00 31.05 299 LYS A N 1
ATOM 2261 C CA . LYS A 1 299 ? -38.524 22.816 11.643 1.00 31.05 299 LYS A CA 1
ATOM 2262 C C . LYS A 1 299 ? -39.770 23.629 11.244 1.00 31.05 299 LYS A C 1
ATOM 2264 O O . LYS A 1 299 ? -40.835 23.385 11.812 1.00 31.05 299 LYS A O 1
ATOM 2269 N N . PRO A 1 300 ? -39.682 24.442 10.181 1.00 32.75 300 PRO A N 1
ATOM 2270 C CA . PRO A 1 300 ? -40.487 24.093 9.010 1.00 32.75 300 PRO A CA 1
ATOM 2271 C C . PRO A 1 300 ? -39.733 24.160 7.675 1.00 32.75 300 PRO A C 1
ATOM 2273 O O . PRO A 1 300 ? -38.718 24.824 7.505 1.00 32.75 300 PRO A O 1
ATOM 2276 N N . VAL A 1 301 ? -40.292 23.382 6.756 1.00 31.22 301 VAL A N 1
ATOM 2277 C CA . VAL A 1 301 ? -39.997 23.207 5.335 1.00 31.22 301 VAL A CA 1
ATOM 2278 C C . VAL A 1 301 ? -40.443 24.439 4.548 1.00 31.22 301 VAL A C 1
ATOM 2280 O O . VAL A 1 301 ? -41.586 24.844 4.723 1.00 31.22 301 VAL A O 1
ATOM 2283 N N . VAL A 1 302 ? -39.614 24.940 3.627 1.00 35.81 302 VAL A N 1
ATOM 2284 C CA . VAL A 1 302 ? -40.063 25.632 2.403 1.00 35.81 302 VAL A CA 1
ATOM 2285 C C . VAL A 1 302 ? -39.071 25.313 1.278 1.00 35.81 302 VAL A C 1
ATOM 2287 O O . VAL A 1 302 ? -37.869 25.510 1.431 1.00 35.81 302 VAL A O 1
ATOM 2290 N N . ALA A 1 303 ? -39.590 24.783 0.172 1.00 33.09 303 ALA A N 1
ATOM 2291 C CA . ALA A 1 303 ? -38.913 24.662 -1.116 1.00 33.09 303 ALA A CA 1
ATOM 2292 C C . ALA A 1 303 ? -39.150 25.929 -1.959 1.00 33.09 303 ALA A C 1
ATOM 2294 O O . ALA A 1 303 ? -40.185 26.575 -1.781 1.00 33.09 303 ALA A O 1
ATOM 2295 N N . PRO A 1 304 ? -38.272 26.231 -2.928 1.00 40.28 304 PRO A N 1
ATOM 2296 C CA . PRO A 1 304 ? -38.695 26.907 -4.152 1.00 40.28 304 PRO A CA 1
ATOM 2297 C C . PRO A 1 304 ? -38.261 26.154 -5.437 1.00 40.28 304 PRO A C 1
ATOM 2299 O O . PRO A 1 304 ? -37.553 25.150 -5.342 1.00 40.28 304 PRO A O 1
ATOM 2302 N N . PRO A 1 305 ? -38.775 26.570 -6.615 1.00 36.72 305 PRO A N 1
ATOM 2303 C CA . PRO A 1 305 ? -38.980 25.721 -7.789 1.00 36.72 305 PRO A CA 1
ATOM 2304 C C . PRO A 1 305 ? -37.865 25.814 -8.859 1.00 36.72 305 PRO A C 1
ATOM 2306 O O . PRO A 1 305 ? -36.750 26.245 -8.596 1.00 36.72 305 PRO A O 1
ATOM 2309 N N . VAL A 1 306 ? -38.220 25.298 -10.036 1.00 30.80 306 VAL A N 1
ATOM 2310 C CA . VAL A 1 306 ? -37.477 24.799 -11.203 1.00 30.80 306 VAL A CA 1
ATOM 2311 C C . VAL A 1 306 ? -36.985 25.903 -12.172 1.00 30.80 306 VAL A C 1
ATOM 2313 O O . VAL A 1 306 ? -37.594 26.964 -12.213 1.00 30.80 306 VAL A O 1
ATOM 2316 N N . VAL A 1 307 ? -35.973 25.531 -12.986 1.00 31.23 307 VAL A N 1
ATOM 2317 C CA . VAL A 1 307 ? -35.445 26.060 -14.281 1.00 31.23 307 VAL A CA 1
ATOM 2318 C C . VAL A 1 307 ? -34.830 27.462 -14.367 1.00 31.23 307 VAL A C 1
ATOM 2320 O O . VAL A 1 307 ? -35.521 28.449 -14.179 1.00 31.23 307 VAL A O 1
ATOM 2323 N N . GLU A 1 308 ? -33.567 27.528 -14.812 1.00 31.44 308 GLU A N 1
ATOM 2324 C CA . GLU A 1 308 ? -33.218 27.985 -16.173 1.00 31.44 308 GLU A CA 1
ATOM 2325 C C . GLU A 1 308 ? -31.775 27.587 -16.545 1.00 31.44 308 GLU A C 1
ATOM 2327 O O . GLU A 1 308 ? -30.867 27.598 -15.712 1.00 31.44 308 GLU A O 1
ATOM 2332 N N . GLU A 1 309 ? -31.621 27.134 -17.790 1.00 29.98 309 GLU A N 1
ATOM 2333 C CA . GLU A 1 309 ? -30.364 26.894 -18.496 1.00 29.98 309 GLU A CA 1
ATOM 2334 C C . GLU A 1 309 ? -29.760 28.236 -18.912 1.00 29.98 309 GLU A C 1
ATOM 2336 O O . GLU A 1 309 ? -30.469 29.058 -19.479 1.00 29.98 309 GLU A O 1
ATOM 2341 N N . GLU A 1 310 ? -28.450 28.416 -18.754 1.00 29.95 310 GLU A N 1
ATOM 2342 C CA . GLU A 1 310 ? -27.708 29.280 -19.672 1.00 29.95 310 GLU A CA 1
ATOM 2343 C C . GLU A 1 310 ? -26.283 28.746 -19.838 1.00 29.95 310 GLU A C 1
ATOM 2345 O O . GLU A 1 310 ? -25.486 28.656 -18.901 1.00 29.95 310 GLU A O 1
ATOM 2350 N N . GLN A 1 311 ? -26.032 28.278 -21.058 1.00 28.67 311 GLN A N 1
ATOM 2351 C CA . GLN A 1 311 ? -24.722 28.012 -21.618 1.00 28.67 311 GLN A CA 1
ATOM 2352 C C . GLN A 1 311 ? -24.122 29.366 -21.992 1.00 28.67 311 GLN A C 1
ATOM 2354 O O . GLN A 1 311 ? -24.750 30.113 -22.735 1.00 28.67 311 GLN A O 1
ATOM 2359 N N . GLU A 1 312 ? -22.904 29.659 -21.546 1.00 31.64 312 GLU A N 1
ATOM 2360 C CA . GLU A 1 312 ? -22.133 30.763 -22.111 1.00 31.64 312 GLU A CA 1
ATOM 2361 C C . GLU A 1 312 ? -20.785 30.221 -22.591 1.00 31.64 312 GLU A C 1
ATOM 2363 O O . GLU A 1 312 ? -19.861 29.940 -21.824 1.00 31.64 312 GLU A O 1
ATOM 2368 N N . GLU A 1 313 ? -20.743 29.983 -23.901 1.00 28.47 313 GLU A N 1
ATOM 2369 C CA . GLU A 1 313 ? -19.535 29.827 -24.694 1.00 28.47 313 GLU A CA 1
ATOM 2370 C C . GLU A 1 313 ? -18.768 31.153 -24.689 1.00 28.47 313 GLU A C 1
ATOM 2372 O O . GLU A 1 313 ? -19.305 32.177 -25.100 1.00 28.47 313 GLU A O 1
ATOM 2377 N N . LEU A 1 314 ? -17.492 31.137 -24.303 1.00 27.14 314 LEU A N 1
ATOM 2378 C CA . LEU A 1 314 ? -16.564 32.215 -24.641 1.00 27.14 314 LEU A CA 1
ATOM 2379 C C . LEU A 1 314 ? -15.261 31.623 -25.176 1.00 27.14 314 LEU A C 1
ATOM 2381 O O . LEU A 1 314 ? -14.332 31.274 -24.450 1.00 27.14 314 LEU A O 1
ATOM 2385 N N . SER A 1 315 ? -15.249 31.508 -26.500 1.00 26.30 315 SER A N 1
ATOM 2386 C CA . SER A 1 315 ? -14.084 31.435 -27.372 1.00 26.30 315 SER A CA 1
ATOM 2387 C C . SER A 1 315 ? -13.201 32.674 -27.221 1.00 26.30 315 SER A C 1
ATOM 2389 O O . SER A 1 315 ? -13.739 33.774 -27.271 1.00 26.30 315 SER A O 1
ATOM 2391 N N . PHE A 1 316 ? -11.875 32.521 -27.171 1.00 27.95 316 PHE A N 1
ATOM 2392 C CA . PHE A 1 316 ? -10.951 33.526 -27.708 1.00 27.95 316 PHE A CA 1
ATOM 2393 C C . PHE A 1 316 ? -9.658 32.883 -28.229 1.00 27.95 316 PHE A C 1
ATOM 2395 O O . PHE A 1 316 ? -9.135 31.919 -27.672 1.00 27.95 316 PHE A O 1
ATOM 2402 N N . GLU A 1 317 ? -9.226 33.433 -29.360 1.00 29.30 317 GLU A N 1
ATOM 2403 C CA . GLU A 1 317 ? -8.224 32.976 -30.320 1.00 29.30 317 GLU A CA 1
ATOM 2404 C C . GLU A 1 317 ? -6.758 33.000 -29.848 1.00 29.30 317 GLU A C 1
ATOM 2406 O O . GLU A 1 317 ? -6.335 33.815 -29.030 1.00 29.30 317 GLU A O 1
ATOM 2411 N N . LEU A 1 318 ? -5.972 32.124 -30.484 1.00 31.56 318 LEU A N 1
ATOM 2412 C CA . LEU A 1 318 ? -4.507 32.129 -30.561 1.00 31.56 318 LEU A CA 1
ATOM 2413 C C . LEU A 1 318 ? -3.960 33.394 -31.248 1.00 31.56 318 LEU A C 1
ATOM 2415 O O . LEU A 1 318 ? -4.531 33.856 -32.237 1.00 31.56 318 LEU A O 1
ATOM 2419 N N . PRO A 1 319 ? -2.736 33.812 -30.881 1.00 31.84 319 PRO A N 1
ATOM 2420 C CA . PRO A 1 319 ? -1.786 34.279 -31.888 1.00 31.84 319 PRO A CA 1
ATOM 2421 C C . PRO A 1 319 ? -0.427 33.558 -31.823 1.00 31.84 319 PRO A C 1
ATOM 2423 O O . PRO A 1 319 ? 0.012 33.059 -30.790 1.00 31.84 319 PRO A O 1
ATOM 2426 N N . ALA A 1 320 ? 0.227 33.498 -32.985 1.00 29.77 320 ALA A N 1
ATOM 2427 C CA . ALA A 1 320 ? 1.411 32.703 -33.288 1.00 29.77 320 ALA A CA 1
ATOM 2428 C C . ALA A 1 320 ? 2.770 33.407 -33.039 1.00 29.77 320 ALA A C 1
ATOM 2430 O O . ALA A 1 320 ? 2.901 34.607 -33.254 1.00 29.77 320 ALA A O 1
ATOM 2431 N N . ALA A 1 321 ? 3.768 32.567 -32.716 1.00 28.66 321 ALA A N 1
ATOM 2432 C CA . ALA A 1 321 ? 5.198 32.548 -33.100 1.00 28.66 321 ALA A CA 1
ATOM 2433 C C . ALA A 1 321 ? 6.210 33.669 -32.705 1.00 28.66 321 ALA A C 1
ATOM 2435 O O . ALA A 1 321 ? 6.217 34.737 -33.301 1.00 28.66 321 ALA A O 1
ATOM 2436 N N . ALA A 1 322 ? 7.156 33.278 -31.816 1.00 30.62 322 ALA A N 1
ATOM 2437 C CA . ALA A 1 322 ? 8.653 33.333 -31.852 1.00 30.62 322 ALA A CA 1
ATOM 2438 C C . ALA A 1 322 ? 9.409 34.667 -32.157 1.00 30.62 322 ALA A C 1
ATOM 2440 O O . ALA A 1 322 ? 8.955 35.423 -33.012 1.00 30.62 322 ALA A O 1
ATOM 2441 N N . PRO A 1 323 ? 10.603 34.961 -31.552 1.00 36.53 323 PRO A N 1
ATOM 2442 C CA . PRO A 1 323 ? 11.831 34.128 -31.632 1.00 36.53 323 PRO A CA 1
ATOM 2443 C C . PRO A 1 323 ? 12.771 34.080 -30.383 1.00 36.53 323 PRO A C 1
ATOM 2445 O O . PRO A 1 323 ? 12.594 34.802 -29.409 1.00 36.53 323 PRO A O 1
ATOM 2448 N N . ALA A 1 324 ? 13.792 33.203 -30.444 1.00 30.89 324 ALA A N 1
ATOM 2449 C CA . ALA A 1 324 ? 14.911 32.995 -29.487 1.00 30.89 324 ALA A CA 1
ATOM 2450 C C . ALA A 1 324 ? 15.978 34.136 -29.530 1.00 30.89 324 ALA A C 1
ATOM 2452 O O . ALA A 1 324 ? 15.921 34.901 -30.500 1.00 30.89 324 ALA A O 1
ATOM 2453 N N . PRO A 1 325 ? 16.962 34.288 -28.584 1.00 37.69 325 PRO A N 1
ATOM 2454 C CA . PRO A 1 325 ? 18.088 33.332 -28.387 1.00 37.69 325 PRO A CA 1
ATOM 2455 C C . PRO A 1 325 ? 18.780 33.219 -26.976 1.00 37.69 325 PRO A C 1
ATOM 2457 O O . PRO A 1 325 ? 18.745 34.132 -26.165 1.00 37.69 325 PRO A O 1
ATOM 2460 N N . ALA A 1 326 ? 19.505 32.094 -26.794 1.00 30.61 326 ALA A N 1
ATOM 2461 C CA . ALA A 1 326 ? 20.846 31.858 -26.182 1.00 30.61 326 ALA A CA 1
ATOM 2462 C C . ALA A 1 326 ? 21.220 32.071 -24.672 1.00 30.61 326 ALA A C 1
ATOM 2464 O O . ALA A 1 326 ? 21.320 33.202 -24.219 1.00 30.61 326 ALA A O 1
ATOM 2465 N N . GLN A 1 327 ? 21.651 30.945 -24.036 1.00 30.77 327 GLN A N 1
ATOM 2466 C CA . GLN A 1 327 ? 22.858 30.662 -23.179 1.00 30.77 327 GLN A CA 1
ATOM 2467 C C . GLN A 1 327 ? 23.061 31.458 -21.847 1.00 30.77 327 GLN A C 1
ATOM 2469 O O . GLN A 1 327 ? 22.831 32.653 -21.827 1.00 30.77 327 GLN A O 1
ATOM 2474 N N . ALA A 1 328 ? 23.540 30.962 -20.685 1.00 30.89 328 ALA A N 1
ATOM 2475 C CA . ALA A 1 328 ? 24.290 29.775 -20.232 1.00 30.89 328 ALA A CA 1
ATOM 2476 C C . ALA A 1 328 ? 24.262 29.636 -18.671 1.00 30.89 328 ALA A C 1
ATOM 2478 O O . ALA A 1 328 ? 24.062 30.642 -18.000 1.00 30.89 328 ALA A O 1
ATOM 2479 N N . ALA A 1 329 ? 24.599 28.426 -18.166 1.00 30.06 329 ALA A N 1
ATOM 2480 C CA . ALA A 1 329 ? 25.141 28.032 -16.833 1.00 30.06 329 ALA A CA 1
ATOM 2481 C C . ALA A 1 329 ? 24.293 28.336 -15.562 1.00 30.06 329 ALA A C 1
ATOM 2483 O O . ALA A 1 329 ? 23.650 29.365 -15.468 1.00 30.06 329 ALA A O 1
ATOM 2484 N N . GLU A 1 330 ? 24.208 27.504 -14.518 1.00 32.53 330 GLU A N 1
ATOM 2485 C CA . GLU A 1 330 ? 25.205 26.611 -13.922 1.00 32.53 330 GLU A CA 1
ATOM 2486 C C . GLU A 1 330 ? 24.523 25.478 -13.117 1.00 32.53 330 GLU A C 1
ATOM 2488 O O . GLU A 1 330 ? 23.410 25.592 -12.606 1.00 32.53 330 GLU A O 1
ATOM 2493 N N . SER A 1 331 ? 25.223 24.356 -13.071 1.00 34.75 331 SER A N 1
ATOM 2494 C CA . SER A 1 331 ? 24.847 23.001 -12.679 1.00 34.75 331 SER A CA 1
ATOM 2495 C C . SER A 1 331 ? 24.860 22.732 -11.167 1.00 34.75 331 SER A C 1
ATOM 2497 O O . SER A 1 331 ? 25.764 23.159 -10.458 1.00 34.75 331 SER A O 1
ATOM 2499 N N . THR A 1 332 ? 23.928 21.900 -10.693 1.00 34.16 332 THR A N 1
ATOM 2500 C CA . THR A 1 332 ? 24.120 21.051 -9.501 1.00 34.16 332 THR A CA 1
ATOM 2501 C C . THR A 1 332 ? 23.843 19.604 -9.905 1.00 34.16 332 THR A C 1
ATOM 2503 O O . THR A 1 332 ? 22.770 19.273 -10.402 1.00 34.16 332 THR A O 1
ATOM 2506 N N . GLU A 1 333 ? 24.882 18.778 -9.812 1.00 39.69 333 GLU A N 1
ATOM 2507 C CA . GLU A 1 333 ? 24.969 17.452 -10.421 1.00 39.69 333 GLU A CA 1
ATOM 2508 C C . GLU A 1 333 ? 24.051 16.429 -9.735 1.00 39.69 333 GLU A C 1
ATOM 2510 O O . GLU A 1 333 ? 24.086 16.233 -8.521 1.00 39.69 333 GLU A O 1
ATOM 2515 N N . ILE A 1 334 ? 23.247 15.751 -10.554 1.00 51.50 334 ILE A N 1
ATOM 2516 C CA . ILE A 1 334 ? 22.534 14.513 -10.229 1.00 51.50 334 ILE A CA 1
ATOM 2517 C C . ILE A 1 334 ? 23.441 13.359 -10.694 1.00 51.50 334 ILE A C 1
ATOM 2519 O O . ILE A 1 334 ? 24.041 13.480 -11.766 1.00 51.50 334 ILE A O 1
ATOM 2523 N N . PRO A 1 335 ? 23.566 12.245 -9.946 1.00 53.38 335 PRO A N 1
ATOM 2524 C CA . PRO A 1 335 ? 24.366 11.098 -10.370 1.00 53.38 335 PRO A CA 1
ATOM 2525 C C . PRO A 1 335 ? 23.951 10.605 -11.763 1.00 53.38 335 PRO A C 1
ATOM 2527 O O . PRO A 1 335 ? 22.768 10.386 -12.023 1.00 53.38 335 PRO A O 1
ATOM 2530 N N . LYS A 1 336 ? 24.941 10.420 -12.641 1.00 45.41 336 LYS A N 1
ATOM 2531 C CA . LYS A 1 336 ? 24.798 10.099 -14.071 1.00 45.41 336 LYS A CA 1
ATOM 2532 C C . LYS A 1 336 ? 23.848 8.924 -14.359 1.00 45.41 336 LYS A C 1
ATOM 2534 O O . LYS A 1 336 ? 23.083 8.982 -15.311 1.00 45.41 336 LYS A O 1
ATOM 2539 N N . GLU A 1 337 ? 23.802 7.927 -13.474 1.00 53.12 337 GLU A N 1
ATOM 2540 C CA . GLU A 1 337 ? 22.927 6.755 -13.631 1.00 53.12 337 GLU A CA 1
ATOM 2541 C C . GLU A 1 337 ? 21.424 7.073 -13.545 1.00 53.12 337 GLU A C 1
ATOM 2543 O O . GLU A 1 337 ? 20.614 6.383 -14.153 1.00 53.12 337 GLU A O 1
ATOM 2548 N N . LEU A 1 338 ? 21.029 8.143 -12.845 1.00 52.03 338 LEU A N 1
ATOM 2549 C CA . LEU A 1 338 ? 19.629 8.587 -12.786 1.00 52.03 338 LEU A CA 1
ATOM 2550 C C . LEU A 1 338 ? 19.231 9.459 -13.984 1.00 52.03 338 LEU A C 1
ATOM 2552 O O . LEU A 1 338 ? 18.048 9.534 -14.306 1.00 52.03 338 LEU A O 1
ATOM 2556 N N . GLN A 1 339 ? 20.190 10.124 -14.635 1.00 53.56 339 GLN A N 1
ATOM 2557 C CA . GLN A 1 339 ? 19.928 10.915 -15.843 1.00 53.56 339 GLN A CA 1
ATOM 2558 C C . GLN A 1 339 ? 19.779 10.026 -17.078 1.00 53.56 339 GLN A C 1
ATOM 2560 O O . GLN A 1 339 ? 18.885 10.258 -17.894 1.00 53.56 339 GLN A O 1
ATOM 2565 N N . ASP A 1 340 ? 20.596 8.979 -17.175 1.00 56.72 340 ASP A N 1
ATOM 2566 C CA . ASP A 1 340 ? 20.520 8.026 -18.282 1.00 56.72 340 ASP A CA 1
ATOM 2567 C C . ASP A 1 340 ? 19.198 7.217 -18.221 1.00 56.72 340 ASP A C 1
ATOM 2569 O O . ASP A 1 340 ? 18.557 7.009 -19.243 1.00 56.72 340 ASP A O 1
ATOM 2573 N N . LEU A 1 341 ? 18.678 6.906 -17.023 1.00 54.16 341 LEU A N 1
ATOM 2574 C CA . LEU A 1 341 ? 17.382 6.217 -16.847 1.00 54.16 341 LEU A CA 1
ATOM 2575 C C . LEU A 1 341 ? 16.132 7.075 -17.126 1.00 54.16 341 LEU A C 1
ATOM 2577 O O . LEU A 1 341 ? 15.047 6.532 -17.334 1.00 54.16 341 LEU A O 1
ATOM 2581 N N . LEU A 1 342 ? 16.249 8.404 -17.078 1.00 52.81 342 LEU A N 1
ATOM 2582 C CA . LEU A 1 342 ? 15.134 9.327 -17.339 1.00 52.81 342 LEU A CA 1
ATOM 2583 C C . LEU A 1 342 ? 15.061 9.771 -18.804 1.00 52.81 342 LEU A C 1
ATOM 2585 O O . LEU A 1 342 ? 14.029 10.291 -19.217 1.00 52.81 342 LEU A O 1
ATOM 2589 N N . SER A 1 343 ? 16.133 9.576 -19.576 1.00 51.91 343 SER A N 1
ATOM 2590 C CA . SER A 1 343 ? 16.196 9.934 -20.998 1.00 51.91 343 SER A CA 1
ATOM 2591 C C . SER A 1 343 ? 15.687 8.825 -21.928 1.00 51.91 343 SER A C 1
ATOM 2593 O O . SER A 1 343 ? 15.289 9.120 -23.047 1.00 51.91 343 SER A O 1
ATOM 2595 N N . GLU A 1 344 ? 15.573 7.580 -21.456 1.00 51.59 344 GLU A N 1
ATOM 2596 C CA . GLU A 1 344 ? 14.946 6.463 -22.193 1.00 51.59 344 GLU A CA 1
ATOM 2597 C C . GLU A 1 344 ? 13.399 6.515 -22.231 1.00 51.59 344 GLU A C 1
ATOM 2599 O O . GLU A 1 344 ? 12.751 5.533 -22.581 1.00 51.59 344 GLU A O 1
ATOM 2604 N N . TRP A 1 345 ? 12.779 7.629 -21.826 1.00 56.12 345 TRP A N 1
ATOM 2605 C CA . TRP A 1 345 ? 11.316 7.808 -21.813 1.00 56.12 345 TRP A CA 1
ATOM 2606 C C . TRP A 1 345 ? 10.787 8.705 -22.946 1.00 56.12 345 TRP A C 1
ATOM 2608 O O . TRP A 1 345 ? 9.585 8.961 -22.977 1.00 56.12 345 TRP A O 1
ATOM 2618 N N . ASP A 1 346 ? 11.658 9.159 -23.854 1.00 46.19 346 ASP A N 1
ATOM 2619 C CA . ASP A 1 346 ? 11.321 10.077 -24.958 1.00 46.19 346 ASP A CA 1
ATOM 2620 C C . ASP A 1 346 ? 11.392 9.437 -26.365 1.00 46.19 346 ASP A C 1
ATOM 2622 O O . ASP A 1 346 ? 11.380 10.152 -27.365 1.00 46.19 346 ASP A O 1
ATOM 2626 N N . ASP A 1 347 ? 11.421 8.101 -26.459 1.00 38.47 347 ASP A N 1
ATOM 2627 C CA . ASP A 1 347 ? 11.225 7.353 -27.718 1.00 38.47 347 ASP A CA 1
ATOM 2628 C C . ASP A 1 347 ? 10.128 6.277 -27.597 1.00 38.47 347 ASP A C 1
ATOM 2630 O O . ASP A 1 347 ? 10.157 5.478 -26.627 1.00 38.47 347 ASP A O 1
#

pLDDT: mean 74.4, std 25.19, range [26.3, 98.38]

Secondary structure (DSSP, 8-state):
-----S--TT-PPPPHHHHHHHTTS--------PPPEEE-GGG--EEE-TTS-EEE-EEE-TTS-EEE-SEEEEEEEEE-SSPPEEE--SS--TT-----SEEESSSSS--TT-SS-S-SSTTT-TTTSTTSEE-TTS-EE-SEEEEEEEEEEE-GGGGTSPPEEEEEEHHHH--SS-HHHHHTT-B-HHHHHHHHHHTT---GGGEEEEEEE-TT-SS--EEEEEEEEPPHHHHHHHHHHHHTSHHHHHHS---S----PPPPS-------------------------------------------------------------------PPPHHHHHHHHTT--

Sequence (347 aa):
MSDLTIFSAGTTPVPAHISGFLDQTETNLVERNRVPTLNYAGKVWSISLADGSRTNLTKRNDDGDVEPVQTLRVVVMDYAKHRGRAYYEGAFDPEKTTMPACWSDDGEHPNAQVESPKGSACRTCPFSVKGSKITEAGKPVTACSQHRNIVVLPLVGGMAVPPLKVKLAITSLFDKQSPELEKQGWRAFENYVDFLRGNGAKHTATIVTKMKFDPNANYPKVIFSAERWLEPNELEVVKARMEDGSVASLLEVDVATSTPALPPASPAVETAVVEEAPAPVAAPKPATKPATKPAKPAKPVVAPPVVEEEQEELSFELPAAAPAPAQAAESTEIPKELQDLLSEWDD

Solvent-accessible surface area (backbone atoms only — not comparable to full-atom values): 22240 Å² total; per-residue (Å²): 133,81,85,86,59,86,71,54,92,94,70,58,80,75,56,77,83,49,48,66,53,56,79,74,43,81,81,86,73,79,80,72,85,42,76,33,27,49,45,47,68,95,68,35,40,28,44,31,42,50,90,68,54,73,45,71,45,62,42,70,49,98,88,67,49,81,40,68,49,66,68,46,53,24,28,42,61,52,63,45,92,42,47,12,31,39,25,58,79,80,76,92,52,95,90,54,92,72,77,56,59,24,41,15,64,55,34,50,42,54,40,82,84,39,90,60,60,78,40,84,31,44,85,77,17,71,39,51,37,81,52,56,27,68,45,96,89,70,48,67,33,42,42,32,37,53,28,34,49,34,31,32,32,42,53,62,78,83,45,69,54,70,68,20,32,28,79,40,48,50,73,21,34,50,69,93,84,47,69,67,44,45,75,74,50,35,26,22,48,53,56,36,54,51,49,38,49,74,70,70,46,89,54,58,58,49,34,37,30,38,38,31,63,43,85,91,48,99,55,71,30,48,31,32,26,83,74,45,70,57,52,75,72,56,46,51,54,51,49,53,49,57,72,72,44,58,58,55,64,66,61,51,68,80,78,80,88,81,85,76,81,78,74,77,85,76,81,80,86,81,77,89,74,88,86,87,88,83,88,88,86,84,85,84,90,90,85,84,87,89,87,82,84,88,88,83,90,80,86,85,89,82,85,85,89,83,89,85,89,80,88,80,89,79,87,82,83,88,86,86,84,88,87,88,87,84,89,80,89,86,88,81,90,71,65,65,74,63,53,61,67,61,61,73,73,81,118

Radius of gyration: 28.49 Å; Cα contacts (8 Å, |Δi|>4): 448; chains: 1; bounding box: 83×52×91 Å

Nearest PDB structures (foldseek):
  7sin-assembly1_A  TM=2.508E-01  e=6.067E+00  Homo sapiens

Foldseek 3Di:
DDPPDCDDPDDNDDPPVCVVVPVVDDDPDDQDQDAWAWDQAPNWTWTADRVRDIGTAWDQDPVRDIGGDFKFKKQFLFKAPAWKKFAAPDDDDSVDDDHGLWIGLRQFATAPPNPDHQDGTSVPRCQNDFQVDQDPVRGTGRNTFIWMWIWIQTPALNSPDAIHIYTAGPLLQADPPCPVCVVVQKGRNVVVVVVCVVVPNPGSRQFTKMWGADPPDPGRHIIIGTDGGDDPSSVVVSVVSVVVCSRVVSSDRPPDDDDDDDDPDDDDDDDDDDDDDDDDDDDDDDDDDDDDDDDDDDDDDDDDDDDDDDDDDDDDDDDDDDDDDDDDDDDDDDPPVVVVSSVVPPD